Protein AF-A0A1I7IBA8-F1 (afdb_monomer)

Structure (mmCIF, N/CA/C/O backbone):
data_AF-A0A1I7IBA8-F1
#
_entry.id   AF-A0A1I7IBA8-F1
#
loop_
_atom_site.group_PDB
_atom_site.id
_atom_site.type_symbol
_atom_site.label_atom_id
_atom_site.label_alt_id
_atom_site.label_comp_id
_atom_site.label_asym_id
_atom_site.label_entity_id
_atom_site.label_seq_id
_atom_site.pdbx_PDB_ins_code
_atom_site.Cartn_x
_atom_site.Cartn_y
_atom_site.Cartn_z
_atom_site.occupancy
_atom_site.B_iso_or_equiv
_atom_site.auth_seq_id
_atom_site.auth_comp_id
_atom_site.auth_asym_id
_atom_site.auth_atom_id
_atom_site.pdbx_PDB_model_num
ATOM 1 N N . MET A 1 1 ? 10.559 1.259 -27.673 1.00 44.09 1 MET A N 1
ATOM 2 C CA . MET A 1 1 ? 11.497 2.013 -26.822 1.00 44.09 1 MET A CA 1
ATOM 3 C C . MET A 1 1 ? 12.495 2.710 -27.740 1.00 44.09 1 MET A C 1
ATOM 5 O O . MET A 1 1 ? 12.979 2.037 -28.637 1.00 44.09 1 MET A O 1
ATOM 9 N N . SER A 1 2 ? 12.744 4.015 -27.602 1.00 27.72 2 SER A N 1
ATOM 10 C CA . SER A 1 2 ? 13.827 4.712 -28.322 1.00 27.72 2 SER A CA 1
ATOM 11 C C . SER A 1 2 ? 14.915 5.017 -27.301 1.00 27.72 2 SER A C 1
ATOM 13 O O . SER A 1 2 ? 14.628 5.737 -26.347 1.00 27.72 2 SER A O 1
ATOM 15 N N . CYS A 1 3 ? 16.107 4.450 -27.476 1.00 35.66 3 CYS A N 1
ATOM 16 C CA . CYS A 1 3 ? 17.299 4.826 -26.721 1.00 35.66 3 CYS A CA 1
ATOM 17 C C . CYS A 1 3 ? 17.912 6.030 -27.442 1.00 35.66 3 CYS A C 1
ATOM 19 O O . CYS A 1 3 ? 18.477 5.862 -28.518 1.00 35.66 3 CYS A O 1
ATOM 21 N N . ASN A 1 4 ? 17.702 7.237 -26.921 1.00 36.41 4 ASN A N 1
ATOM 22 C CA . ASN A 1 4 ? 18.489 8.402 -27.319 1.00 36.41 4 ASN A CA 1
ATOM 23 C C . ASN A 1 4 ? 19.549 8.608 -26.233 1.00 36.41 4 ASN A C 1
ATOM 25 O O . ASN A 1 4 ? 19.183 8.702 -25.058 1.00 36.41 4 ASN A O 1
ATOM 29 N N . GLU A 1 5 ? 20.820 8.647 -26.631 1.00 46.06 5 GLU A N 1
ATOM 30 C CA . GLU A 1 5 ? 21.892 9.261 -25.846 1.00 46.06 5 GLU A CA 1
ATOM 31 C C . GLU A 1 5 ? 21.645 10.774 -25.796 1.00 46.06 5 GLU A C 1
ATOM 33 O O . GLU A 1 5 ? 21.388 11.394 -26.830 1.00 46.06 5 GLU A O 1
ATOM 38 N N . ASP A 1 6 ? 21.678 11.351 -24.595 1.00 47.59 6 ASP A N 1
ATOM 39 C CA . ASP A 1 6 ? 21.878 12.789 -24.433 1.00 47.59 6 ASP A CA 1
ATOM 40 C C . ASP A 1 6 ? 23.392 13.025 -24.418 1.00 47.59 6 ASP A C 1
ATOM 42 O O . ASP A 1 6 ? 24.105 12.416 -23.623 1.00 47.59 6 ASP A O 1
ATOM 46 N N . ASP A 1 7 ? 23.877 13.879 -25.319 1.00 46.84 7 ASP A N 1
ATOM 47 C CA . ASP A 1 7 ? 25.301 14.169 -25.483 1.00 46.84 7 ASP A CA 1
ATOM 48 C C . ASP A 1 7 ? 25.926 14.731 -24.185 1.00 46.84 7 ASP A C 1
ATOM 50 O O . ASP A 1 7 ? 25.459 15.713 -23.598 1.00 46.84 7 ASP A O 1
ATOM 54 N N . ALA A 1 8 ? 27.019 14.102 -23.750 1.00 50.59 8 ALA A N 1
ATOM 55 C CA . ALA A 1 8 ? 27.749 14.399 -22.523 1.00 50.59 8 ALA A CA 1
ATOM 56 C C . ALA A 1 8 ? 28.521 15.733 -22.591 1.00 50.59 8 ALA A C 1
ATOM 58 O O . ALA A 1 8 ? 29.702 15.773 -22.942 1.00 50.59 8 ALA A O 1
ATOM 59 N N . GLU A 1 9 ? 27.893 16.849 -22.212 1.00 57.16 9 GLU A N 1
ATOM 60 C CA . GLU A 1 9 ? 28.596 18.142 -22.095 1.00 57.16 9 GLU A CA 1
ATOM 61 C C . GLU A 1 9 ? 29.230 18.406 -20.708 1.00 57.16 9 GLU A C 1
ATOM 63 O O . GLU A 1 9 ? 29.921 19.412 -20.532 1.00 57.16 9 GLU A O 1
ATOM 68 N N . ASN A 1 10 ? 29.079 17.523 -19.705 1.00 56.97 10 ASN A N 1
ATOM 69 C CA . ASN A 1 10 ? 29.536 17.798 -18.332 1.00 56.97 10 ASN A CA 1
ATOM 70 C C . ASN A 1 10 ? 30.532 16.762 -17.768 1.00 56.97 10 ASN A C 1
ATOM 72 O O . ASN A 1 10 ? 30.166 15.639 -17.439 1.00 56.97 10 ASN A O 1
ATOM 76 N N . ARG A 1 11 ? 31.784 17.186 -17.520 1.00 55.00 11 ARG A N 1
ATOM 77 C CA . ARG A 1 11 ? 32.857 16.368 -16.900 1.00 55.00 11 ARG A CA 1
ATOM 78 C C . ARG A 1 11 ? 32.588 15.916 -15.456 1.00 55.00 11 ARG A C 1
ATOM 80 O O . ARG A 1 11 ? 33.390 15.169 -14.904 1.00 55.00 11 ARG A O 1
ATOM 87 N N . TYR A 1 12 ? 31.505 16.386 -14.845 1.00 60.69 12 TYR A N 1
ATOM 88 C CA . TYR A 1 12 ? 31.060 15.983 -13.512 1.00 60.69 12 TYR A CA 1
ATOM 89 C C . TYR A 1 12 ? 29.753 15.173 -13.540 1.00 60.69 12 TYR A C 1
ATOM 91 O O . TYR A 1 12 ? 29.109 15.057 -12.497 1.00 60.69 12 TYR A O 1
ATOM 99 N N . ASP A 1 13 ? 29.326 14.639 -14.695 1.00 60.66 13 ASP A N 1
ATOM 100 C CA . ASP A 1 13 ? 28.138 13.779 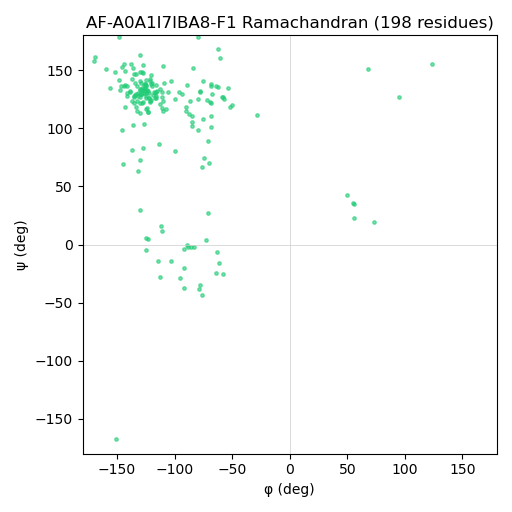-14.738 1.00 60.66 13 ASP A CA 1
ATOM 101 C C . ASP A 1 13 ? 28.411 12.450 -14.013 1.00 60.66 13 ASP A C 1
ATOM 103 O O . ASP A 1 13 ? 29.195 11.608 -14.447 1.00 60.66 13 ASP A O 1
ATOM 107 N N . THR A 1 14 ? 27.762 12.271 -12.863 1.00 65.25 14 THR A N 1
ATOM 108 C CA . THR A 1 14 ? 27.839 11.053 -12.049 1.00 65.25 14 THR A CA 1
ATOM 109 C C . THR A 1 14 ? 26.893 9.956 -12.530 1.00 65.25 14 THR A C 1
ATOM 111 O O . THR A 1 14 ? 26.880 8.872 -11.952 1.00 65.25 14 THR A O 1
ATOM 114 N N . ARG A 1 15 ? 26.093 10.221 -13.568 1.00 63.59 15 ARG A N 1
ATOM 115 C CA . ARG A 1 15 ? 25.143 9.267 -14.147 1.00 63.59 15 ARG A CA 1
ATOM 116 C C . ARG A 1 15 ? 25.768 8.410 -15.244 1.00 63.59 15 ARG A C 1
ATOM 118 O O . ARG A 1 15 ? 25.065 7.568 -15.775 1.00 63.59 15 ARG A O 1
ATOM 125 N N . ALA A 1 16 ? 27.050 8.602 -15.569 1.00 65.69 16 ALA A N 1
ATOM 126 C CA . ALA A 1 16 ? 27.752 7.824 -16.596 1.00 65.69 16 ALA A CA 1
ATOM 127 C C . ALA A 1 16 ? 26.966 7.749 -17.923 1.00 65.69 16 ALA A C 1
ATOM 129 O O . ALA A 1 16 ? 26.823 6.677 -18.497 1.00 65.69 16 ALA A O 1
ATOM 130 N N . ASP A 1 17 ? 26.390 8.879 -18.351 1.00 65.94 17 ASP A N 1
ATOM 131 C CA . ASP A 1 17 ? 25.587 8.994 -19.577 1.00 65.94 17 ASP A CA 1
ATOM 132 C C . ASP A 1 17 ? 24.396 8.015 -19.652 1.00 65.94 17 ASP A C 1
ATOM 134 O O . ASP A 1 17 ? 24.000 7.541 -20.717 1.00 65.94 17 ASP A O 1
ATOM 138 N N . GLN A 1 18 ? 23.779 7.734 -18.495 1.00 70.25 18 GLN A N 1
ATOM 139 C CA . GLN A 1 18 ? 22.599 6.876 -18.390 1.00 70.25 18 GLN A CA 1
ATOM 140 C C . GLN A 1 18 ? 21.491 7.324 -19.355 1.00 70.25 18 GLN A C 1
ATOM 142 O O . GLN A 1 18 ? 20.922 8.414 -19.235 1.00 70.25 18 GLN A O 1
ATOM 147 N N . TYR A 1 19 ? 21.138 6.433 -20.277 1.00 71.56 19 TYR A N 1
ATOM 148 C CA . TYR A 1 19 ? 20.081 6.644 -21.259 1.00 71.56 19 TYR A CA 1
ATOM 149 C C . TYR A 1 19 ? 18.706 6.879 -20.608 1.00 71.56 19 TYR A C 1
ATOM 151 O O . TYR A 1 19 ? 18.428 6.501 -19.466 1.00 71.56 19 TYR A O 1
ATOM 159 N N . MET A 1 20 ? 17.788 7.471 -21.372 1.00 76.69 20 MET A N 1
ATOM 160 C CA . MET A 1 20 ? 16.419 7.707 -20.919 1.00 76.69 20 MET A CA 1
ATOM 161 C C . MET A 1 20 ? 15.480 6.537 -21.220 1.00 76.69 20 MET A C 1
ATOM 163 O O . MET A 1 20 ? 15.413 6.024 -22.336 1.00 76.69 20 MET A O 1
ATOM 167 N N . VAL A 1 21 ? 14.632 6.195 -20.253 1.00 74.38 21 VAL A N 1
ATOM 168 C CA . VAL A 1 21 ? 13.513 5.265 -20.440 1.00 74.38 21 VAL A CA 1
ATOM 169 C C . VAL A 1 21 ? 12.293 6.075 -20.856 1.00 74.38 21 VAL A C 1
ATOM 171 O O . VAL A 1 21 ? 11.788 6.891 -20.088 1.00 74.38 21 VAL A O 1
ATOM 174 N N . THR A 1 22 ? 11.788 5.880 -22.078 1.00 76.69 22 THR A N 1
ATOM 175 C CA . THR A 1 22 ? 10.616 6.619 -22.610 1.00 76.69 22 THR A CA 1
ATOM 176 C C . THR A 1 22 ? 10.758 8.152 -22.556 1.00 76.69 22 THR A C 1
ATOM 178 O O . THR A 1 22 ? 9.790 8.868 -22.305 1.00 76.69 22 THR A O 1
ATOM 181 N N . GLY A 1 23 ? 11.974 8.667 -22.778 1.00 76.69 23 GLY A N 1
ATOM 182 C CA . GLY A 1 23 ? 12.267 10.106 -22.707 1.00 76.69 23 GLY A CA 1
ATOM 183 C C . GLY A 1 23 ? 12.304 10.668 -21.282 1.00 76.69 23 GLY A C 1
ATOM 184 O O . GLY A 1 23 ? 12.128 11.868 -21.086 1.00 76.69 23 GLY A O 1
ATOM 185 N N . ARG A 1 24 ? 12.478 9.807 -20.271 1.00 74.94 24 ARG A N 1
ATOM 186 C CA . ARG A 1 24 ? 12.673 10.197 -18.874 1.00 74.94 24 ARG A CA 1
ATOM 187 C C . ARG A 1 24 ? 13.988 9.628 -18.357 1.00 74.94 24 ARG A C 1
ATOM 189 O O . ARG A 1 24 ? 14.238 8.431 -18.488 1.00 74.94 24 ARG A O 1
ATOM 196 N N . ALA A 1 25 ? 14.799 10.480 -17.737 1.00 83.75 25 ALA A N 1
ATOM 197 C CA . ALA A 1 25 ? 15.923 10.039 -16.918 1.00 83.75 25 ALA A CA 1
ATOM 198 C C . ALA A 1 25 ? 15.428 9.216 -15.715 1.00 83.75 25 ALA A C 1
ATOM 200 O O . ALA A 1 25 ? 14.229 9.217 -15.404 1.00 83.75 25 ALA A O 1
ATOM 201 N N . GLN A 1 26 ? 16.358 8.557 -15.021 1.00 86.75 26 GLN A N 1
ATOM 202 C CA . GLN A 1 26 ? 16.053 7.813 -13.803 1.00 86.75 26 GLN A CA 1
ATOM 203 C C . GLN A 1 26 ? 15.246 8.675 -12.826 1.00 86.75 26 GLN A C 1
ATOM 205 O O . GLN A 1 26 ? 15.686 9.748 -12.403 1.00 86.75 26 GLN A O 1
ATOM 210 N N . ARG A 1 27 ? 14.036 8.225 -12.487 1.00 87.75 27 ARG A N 1
ATOM 211 C CA . ARG A 1 27 ? 13.105 9.014 -11.678 1.00 87.75 27 ARG A CA 1
ATOM 212 C C . ARG A 1 27 ? 12.111 8.131 -10.951 1.00 87.75 27 ARG A C 1
ATOM 214 O O . ARG A 1 27 ? 11.456 7.301 -11.569 1.00 87.75 27 ARG A O 1
ATOM 221 N N . VAL A 1 28 ? 11.909 8.428 -9.672 1.00 93.62 28 VAL A N 1
ATOM 222 C CA . VAL A 1 28 ? 10.854 7.846 -8.836 1.00 93.62 28 VAL A CA 1
ATOM 223 C C . VAL A 1 28 ? 9.880 8.949 -8.434 1.00 93.62 28 VAL A C 1
ATOM 225 O O . VAL A 1 28 ? 10.295 10.030 -8.013 1.00 93.62 28 VAL A O 1
ATOM 228 N N . VAL A 1 29 ? 8.582 8.700 -8.583 1.00 93.62 29 VAL A N 1
ATOM 229 C CA . VAL A 1 29 ? 7.513 9.603 -8.146 1.00 93.62 29 VAL A CA 1
ATOM 230 C C . VAL A 1 29 ? 6.537 8.821 -7.288 1.00 93.62 29 VAL A C 1
ATOM 232 O O . VAL A 1 29 ? 5.939 7.861 -7.758 1.00 93.62 29 VAL A O 1
ATOM 235 N N . ASN A 1 30 ? 6.343 9.281 -6.054 1.00 96.69 30 ASN A N 1
ATOM 236 C CA . ASN A 1 30 ? 5.384 8.715 -5.114 1.00 96.69 30 ASN A CA 1
ATOM 237 C C . ASN A 1 30 ? 4.314 9.753 -4.790 1.00 96.69 30 ASN A C 1
ATOM 239 O O . ASN A 1 30 ? 4.617 10.926 -4.569 1.00 96.69 30 ASN A O 1
ATOM 243 N N . GLN A 1 31 ? 3.064 9.315 -4.752 1.00 97.06 31 GLN A N 1
ATOM 244 C CA . GLN A 1 31 ? 1.904 10.121 -4.402 1.00 97.06 31 GLN A CA 1
ATOM 245 C C . GLN A 1 31 ? 1.026 9.329 -3.440 1.00 97.06 31 GLN A C 1
ATOM 247 O O . GLN A 1 31 ? 0.937 8.104 -3.512 1.00 97.06 31 GLN A O 1
ATOM 252 N N . GLY A 1 32 ? 0.367 10.026 -2.524 1.00 97.50 32 GLY A N 1
ATOM 253 C CA . GLY A 1 32 ? -0.542 9.387 -1.590 1.00 97.50 32 GLY A CA 1
ATOM 254 C C . GLY A 1 32 ? -1.519 10.376 -0.990 1.00 97.50 32 GLY A C 1
ATOM 255 O O . GLY A 1 32 ? -1.237 11.567 -0.869 1.00 97.50 32 GLY A O 1
ATOM 256 N N . THR A 1 33 ? -2.689 9.879 -0.629 1.00 98.06 33 THR A N 1
ATOM 257 C CA . THR A 1 33 ? -3.735 10.640 0.044 1.00 98.06 33 THR A CA 1
ATOM 258 C C . THR A 1 33 ? -4.382 9.743 1.080 1.00 98.06 33 THR A C 1
ATOM 260 O O . THR A 1 33 ? -4.671 8.580 0.804 1.00 98.06 33 THR A O 1
ATOM 263 N N . THR A 1 34 ? -4.611 10.290 2.267 1.00 98.06 34 THR A N 1
ATOM 264 C CA . THR A 1 34 ? -5.283 9.590 3.358 1.00 98.06 34 THR A CA 1
ATOM 265 C C . THR A 1 34 ? -6.419 10.461 3.859 1.00 98.06 34 THR A C 1
ATOM 267 O O . THR A 1 34 ? -6.229 11.650 4.109 1.00 98.06 34 THR A O 1
ATOM 270 N N . LEU A 1 35 ? -7.587 9.856 4.022 1.00 98.31 35 LEU A N 1
ATOM 271 C CA . LEU A 1 35 ? -8.730 10.425 4.707 1.00 98.31 35 LEU A CA 1
ATOM 272 C C . LEU A 1 35 ? -8.931 9.639 6.000 1.00 98.31 35 LEU A C 1
ATOM 274 O O . LEU A 1 35 ? -9.039 8.414 5.972 1.00 98.31 35 LEU A O 1
ATOM 278 N N . MET A 1 36 ? -9.001 10.345 7.121 1.00 98.31 36 MET A N 1
ATOM 279 C CA . MET A 1 36 ? -9.371 9.762 8.403 1.00 98.31 36 MET A CA 1
ATOM 280 C C . MET A 1 36 ? -10.609 10.478 8.924 1.00 98.31 36 MET A C 1
ATOM 282 O O . MET A 1 36 ? -10.603 11.700 9.066 1.00 98.31 36 MET A O 1
ATOM 286 N N . ALA A 1 37 ? -11.649 9.707 9.215 1.00 98.00 37 ALA A N 1
ATOM 287 C CA . ALA A 1 37 ? -12.834 10.178 9.908 1.00 98.00 37 ALA A CA 1
ATOM 288 C C . ALA A 1 37 ? -12.932 9.445 11.243 1.00 98.00 37 ALA A C 1
ATOM 290 O O . ALA A 1 37 ? -12.872 8.217 11.288 1.00 98.00 37 ALA A O 1
ATOM 291 N N . GLU A 1 38 ? -13.080 10.199 12.323 1.00 97.62 38 GLU A N 1
ATOM 292 C CA . GLU A 1 38 ? -13.286 9.658 13.660 1.00 97.62 38 GLU A CA 1
ATOM 293 C C . GLU A 1 38 ? -14.562 10.252 14.240 1.00 97.62 38 GLU A C 1
ATOM 295 O O . GLU A 1 38 ? -14.827 11.447 14.098 1.00 97.62 38 GLU A O 1
ATOM 300 N N . TYR A 1 39 ? -15.357 9.401 14.876 1.00 97.56 39 TYR A N 1
ATOM 301 C CA . TYR A 1 39 ? -16.579 9.798 15.546 1.00 97.56 39 TYR A CA 1
ATOM 302 C C . TYR A 1 39 ? -16.628 9.173 16.935 1.00 97.56 39 TYR A C 1
ATOM 304 O O . TYR A 1 39 ? -16.538 7.955 17.089 1.00 97.56 39 TYR A O 1
ATOM 312 N N . GLN A 1 40 ? -16.761 10.023 17.948 1.00 97.44 40 GLN A N 1
ATOM 313 C CA . GLN A 1 40 ? -16.987 9.601 19.325 1.00 97.44 40 GLN A CA 1
ATOM 314 C C . GLN A 1 40 ? -18.491 9.449 19.521 1.00 97.44 40 GLN A C 1
ATOM 316 O O . GLN A 1 40 ? -19.230 10.429 19.441 1.00 97.44 40 GLN A O 1
ATOM 321 N N . ILE A 1 41 ? -18.932 8.208 19.717 1.00 96.06 41 ILE A N 1
ATOM 322 C CA . ILE A 1 41 ? -20.343 7.892 19.941 1.00 96.06 41 ILE A CA 1
ATOM 323 C C . ILE A 1 41 ? -20.710 8.276 21.378 1.00 96.06 41 ILE A C 1
ATOM 325 O O . ILE A 1 41 ? -21.742 8.904 21.606 1.00 96.06 41 ILE A O 1
ATOM 329 N N . ASP A 1 42 ? -19.837 7.944 22.331 1.00 94.62 42 ASP A N 1
ATOM 330 C CA . ASP A 1 42 ? -19.935 8.340 23.734 1.00 94.62 42 ASP A CA 1
ATOM 331 C C . ASP A 1 42 ? -18.536 8.446 24.386 1.00 94.62 42 ASP A C 1
ATOM 333 O O . ASP A 1 42 ? -17.516 8.481 23.698 1.00 94.62 42 ASP A O 1
ATOM 337 N N . LEU A 1 43 ? -18.487 8.542 25.722 1.00 93.31 43 LEU A N 1
ATOM 338 C CA . LEU A 1 43 ? -17.251 8.663 26.510 1.00 93.31 43 LEU A CA 1
ATOM 339 C C . LEU A 1 43 ? -16.323 7.440 26.416 1.00 93.31 43 LEU A C 1
ATOM 341 O O . LEU A 1 43 ? -15.128 7.576 26.666 1.00 93.31 43 LEU A O 1
ATOM 345 N N . ALA A 1 44 ? -16.860 6.262 26.105 1.00 95.31 44 ALA A N 1
ATOM 346 C CA . ALA A 1 44 ? -16.125 5.006 26.064 1.00 95.31 44 ALA A CA 1
ATOM 347 C C . ALA A 1 44 ? -16.009 4.437 24.643 1.00 95.31 44 ALA A C 1
ATOM 349 O O . ALA A 1 44 ? -15.042 3.734 24.375 1.00 95.31 44 ALA A O 1
ATOM 350 N N . LEU A 1 45 ? -16.944 4.714 23.733 1.00 96.81 45 LEU A N 1
ATOM 351 C CA . LEU A 1 45 ? -16.983 4.141 22.389 1.00 96.81 45 LEU A CA 1
ATOM 352 C C . LEU A 1 45 ? -16.672 5.183 21.307 1.00 96.81 45 LEU A C 1
ATOM 354 O O . LEU A 1 45 ? -17.384 6.178 21.142 1.00 96.81 45 LEU A O 1
ATOM 358 N N . SER A 1 46 ? -15.662 4.894 20.489 1.00 98.00 46 SER A N 1
ATOM 359 C CA . SER A 1 46 ? -15.350 5.647 19.276 1.00 98.00 46 SER A CA 1
ATOM 360 C C . SER A 1 46 ? -15.245 4.735 18.060 1.00 98.00 46 SER A C 1
ATOM 362 O O . SER A 1 46 ? -14.981 3.537 18.158 1.00 98.00 46 SER A O 1
ATOM 364 N N . VAL A 1 47 ? -15.482 5.305 16.884 1.00 98.06 47 VAL A N 1
ATOM 365 C CA . VAL A 1 47 ? -15.305 4.625 15.602 1.00 98.06 47 VAL A CA 1
ATOM 366 C C . VAL A 1 47 ? -14.394 5.444 14.711 1.00 98.06 47 VAL A C 1
ATOM 368 O O . VAL A 1 47 ? -14.507 6.668 14.629 1.00 98.06 47 VAL A O 1
ATOM 371 N N . LYS A 1 48 ? -13.494 4.754 14.021 1.00 98.25 48 LYS A N 1
ATOM 372 C CA . LYS A 1 48 ? -12.531 5.339 13.100 1.00 98.25 48 LYS A CA 1
ATOM 373 C C . LYS A 1 48 ? -12.638 4.664 11.746 1.00 98.25 48 LYS A C 1
ATOM 375 O O . LYS A 1 48 ? -12.715 3.445 11.641 1.00 98.25 48 LYS A O 1
ATOM 380 N N . SER A 1 49 ? -12.638 5.474 10.702 1.00 98.19 49 SER A N 1
ATOM 381 C CA . SER A 1 49 ? -12.593 5.038 9.316 1.00 98.19 49 SER A CA 1
ATOM 382 C C . SER A 1 49 ? -11.373 5.663 8.657 1.00 98.19 49 SER A C 1
ATOM 384 O O . SER A 1 49 ? -11.190 6.881 8.723 1.00 98.19 49 SER A O 1
ATOM 386 N N . ILE A 1 50 ? -10.523 4.834 8.056 1.00 98.38 50 ILE A N 1
ATOM 387 C CA . ILE A 1 50 ? -9.289 5.266 7.400 1.00 98.38 50 ILE A CA 1
ATOM 388 C C . ILE A 1 50 ? -9.329 4.785 5.957 1.00 98.38 50 ILE A C 1
ATOM 390 O O . ILE A 1 50 ? -9.261 3.588 5.687 1.00 98.38 50 ILE A O 1
ATOM 394 N N . THR A 1 51 ? -9.397 5.726 5.026 1.00 98.50 51 THR A N 1
ATOM 395 C CA . THR A 1 51 ? -9.236 5.463 3.596 1.00 98.50 51 THR A CA 1
ATOM 396 C C . THR A 1 51 ? -7.870 5.968 3.177 1.00 98.50 51 THR A C 1
ATOM 398 O O . THR A 1 51 ? -7.519 7.111 3.463 1.00 98.50 51 THR A O 1
ATOM 401 N N . ALA A 1 52 ? -7.094 5.156 2.471 1.00 98.31 52 ALA A N 1
ATOM 402 C CA . ALA A 1 52 ? -5.824 5.595 1.915 1.00 98.31 52 ALA A CA 1
ATOM 403 C C . ALA A 1 52 ? -5.686 5.149 0.465 1.00 98.31 52 ALA A C 1
ATOM 405 O O . ALA A 1 52 ? -6.023 4.022 0.113 1.00 98.31 52 ALA A O 1
ATOM 406 N N . HIS A 1 53 ? -5.150 6.037 -0.359 1.00 98.25 53 HIS A N 1
ATOM 407 C CA . HIS A 1 53 ? -4.767 5.766 -1.732 1.00 98.25 53 HIS A CA 1
ATOM 408 C C . HIS A 1 53 ? -3.293 6.122 -1.903 1.00 98.25 53 HIS A C 1
ATOM 410 O O . HIS A 1 53 ? -2.848 7.176 -1.444 1.00 98.25 53 HIS A O 1
ATOM 416 N N . ARG A 1 54 ? -2.519 5.237 -2.523 1.00 97.88 54 ARG A N 1
ATOM 417 C CA . ARG A 1 54 ? -1.085 5.402 -2.761 1.00 97.88 54 ARG A CA 1
ATOM 418 C C . ARG A 1 54 ? -0.751 4.968 -4.172 1.00 97.88 54 ARG A C 1
ATOM 420 O O . ARG A 1 54 ? -1.283 3.979 -4.664 1.00 97.88 54 ARG A O 1
ATOM 427 N N . LYS A 1 55 ? 0.168 5.699 -4.788 1.00 97.12 55 LYS A N 1
ATOM 428 C CA . LYS A 1 55 ? 0.598 5.475 -6.157 1.00 97.12 55 LYS A CA 1
ATOM 429 C C . LYS A 1 55 ? 2.084 5.744 -6.309 1.00 97.12 55 LYS A C 1
ATOM 431 O O . LYS A 1 55 ? 2.582 6.752 -5.805 1.00 97.12 55 LYS A O 1
ATOM 436 N N . SER A 1 56 ? 2.778 4.872 -7.026 1.00 96.75 56 SER A N 1
ATOM 437 C CA . SER A 1 56 ? 4.186 5.041 -7.374 1.00 96.75 56 SER A CA 1
ATOM 438 C C . SER A 1 56 ? 4.404 4.864 -8.870 1.00 96.75 56 SER A C 1
ATOM 440 O O . SER A 1 56 ? 3.688 4.128 -9.551 1.00 96.75 56 SER A O 1
ATOM 442 N N . SER A 1 57 ? 5.385 5.574 -9.410 1.00 95.12 57 SER A N 1
ATOM 443 C CA . SER A 1 57 ? 5.897 5.356 -10.758 1.00 95.12 57 SER A CA 1
ATOM 444 C C . SER A 1 57 ? 7.407 5.535 -10.754 1.00 95.12 57 SER A C 1
ATOM 446 O O . SER A 1 57 ? 7.913 6.569 -10.311 1.00 95.12 57 SER A O 1
ATOM 448 N N . SER A 1 58 ? 8.118 4.544 -11.276 1.00 93.38 58 SER A N 1
ATOM 449 C CA . SER A 1 58 ? 9.573 4.515 -11.346 1.00 93.38 58 SER A CA 1
ATOM 450 C C . SER A 1 58 ? 10.028 4.252 -12.777 1.00 93.38 58 SER A C 1
ATOM 452 O O . SER A 1 58 ? 9.555 3.324 -13.430 1.00 93.38 58 SER A O 1
ATOM 454 N N . TYR A 1 59 ? 10.948 5.084 -13.251 1.00 90.88 59 TYR A N 1
ATOM 455 C CA . TYR A 1 59 ? 11.686 4.911 -14.495 1.00 90.88 59 TYR A CA 1
ATOM 456 C C . TYR A 1 59 ? 13.122 4.606 -14.100 1.00 90.88 59 TYR A C 1
ATOM 458 O O . TYR A 1 59 ? 13.781 5.444 -13.482 1.00 90.88 59 TYR A O 1
ATOM 466 N N . ALA A 1 60 ? 13.578 3.403 -14.421 1.00 88.69 60 ALA A N 1
ATOM 467 C CA . ALA A 1 60 ? 14.854 2.869 -13.980 1.00 88.69 60 ALA A CA 1
ATOM 468 C C . ALA A 1 60 ? 15.644 2.381 -15.200 1.00 88.69 60 ALA A C 1
ATOM 470 O O . ALA A 1 60 ? 15.577 1.201 -15.540 1.00 88.69 60 ALA A O 1
ATOM 471 N N . PRO A 1 61 ? 16.352 3.270 -15.918 1.00 85.94 61 PRO A N 1
ATOM 472 C CA . PRO A 1 61 ? 17.383 2.812 -16.836 1.00 85.94 61 PRO A CA 1
ATOM 473 C C . PRO A 1 61 ? 18.465 2.100 -16.024 1.00 85.94 61 PRO A C 1
ATOM 475 O O . PRO A 1 61 ? 18.868 2.590 -14.977 1.00 85.94 61 PRO A O 1
ATOM 478 N N . ILE A 1 62 ? 18.944 0.953 -16.480 1.00 85.25 62 ILE A N 1
ATOM 479 C CA . ILE A 1 62 ? 20.108 0.283 -15.894 1.00 85.25 62 ILE A CA 1
ATOM 480 C C . ILE A 1 62 ? 21.115 0.051 -17.009 1.00 85.25 62 ILE A C 1
ATOM 482 O O . ILE A 1 62 ? 20.765 -0.498 -18.056 1.00 85.25 62 ILE A O 1
ATOM 486 N N . ASP A 1 63 ? 22.345 0.485 -16.784 1.00 83.25 63 ASP A N 1
ATOM 487 C CA . ASP A 1 63 ? 23.500 0.165 -17.611 1.00 83.25 63 ASP A CA 1
ATOM 488 C C . ASP A 1 63 ? 24.443 -0.714 -16.783 1.00 83.25 63 ASP A C 1
ATOM 490 O O . ASP A 1 63 ? 24.837 -0.336 -15.678 1.00 83.25 63 ASP A O 1
ATOM 494 N N . PHE A 1 64 ? 24.730 -1.920 -17.272 1.00 83.00 64 PHE A N 1
ATOM 495 C CA . PHE A 1 64 ? 25.549 -2.895 -16.556 1.00 83.00 64 PHE A CA 1
ATOM 496 C C . PHE A 1 64 ? 27.034 -2.817 -16.903 1.00 83.00 64 PHE A C 1
ATOM 498 O O . PHE A 1 64 ? 27.842 -3.339 -16.134 1.00 83.00 64 PHE A O 1
ATOM 505 N N . ASP A 1 65 ? 27.399 -2.228 -18.042 1.00 80.31 65 ASP A N 1
ATOM 506 C CA . ASP A 1 65 ? 28.781 -2.219 -18.528 1.00 80.31 65 ASP A CA 1
ATOM 507 C C . ASP A 1 65 ? 29.415 -0.824 -18.568 1.00 80.31 65 ASP A C 1
ATOM 509 O O . ASP A 1 65 ? 30.645 -0.737 -18.616 1.00 80.31 65 ASP A O 1
ATOM 513 N N . SER A 1 66 ? 28.613 0.246 -18.457 1.00 78.31 66 SER A N 1
ATOM 514 C CA . SER A 1 66 ? 29.087 1.641 -18.445 1.00 78.31 66 SER A CA 1
ATOM 515 C C . SER A 1 66 ? 29.935 1.998 -19.671 1.00 78.31 66 SER A C 1
ATOM 517 O O . SER A 1 66 ? 30.781 2.896 -19.619 1.00 78.31 66 SER A O 1
ATOM 519 N N . LEU A 1 67 ? 29.764 1.258 -20.768 1.00 75.06 67 LEU A N 1
ATOM 520 C CA . LEU A 1 67 ? 30.419 1.545 -22.029 1.00 75.06 67 LEU A CA 1
ATOM 521 C C . LEU A 1 67 ? 29.605 2.589 -22.787 1.00 75.06 67 LEU A C 1
ATOM 523 O O . LEU A 1 67 ? 28.382 2.624 -22.731 1.00 75.06 67 LEU A O 1
ATOM 527 N N . ASN A 1 68 ? 30.288 3.371 -23.620 1.00 68.31 68 ASN A N 1
ATOM 528 C CA . ASN A 1 68 ? 29.656 4.319 -24.545 1.00 68.31 68 ASN A CA 1
ATOM 529 C C . ASN A 1 68 ? 28.929 3.616 -25.719 1.00 68.31 68 ASN A C 1
ATOM 531 O O . ASN A 1 68 ? 28.929 4.072 -26.858 1.00 68.31 68 ASN A O 1
ATOM 535 N N . THR A 1 69 ? 28.471 2.384 -25.528 1.00 70.94 69 THR A N 1
ATOM 536 C CA . THR A 1 69 ? 27.754 1.597 -26.528 1.00 70.94 69 THR A CA 1
ATOM 537 C C . THR A 1 69 ? 26.765 0.715 -25.781 1.00 70.94 69 THR A C 1
ATOM 539 O O . THR A 1 69 ? 27.181 0.051 -24.836 1.00 70.94 69 THR A O 1
ATOM 542 N N . PRO A 1 70 ? 25.491 0.635 -26.210 1.00 67.62 70 PRO A N 1
ATOM 543 C CA . PRO A 1 70 ? 24.450 -0.098 -25.495 1.00 67.62 70 PRO A CA 1
ATOM 544 C C . PRO A 1 70 ? 24.605 -1.614 -25.659 1.00 67.62 70 PRO A C 1
ATOM 546 O O . PRO A 1 70 ? 23.885 -2.261 -26.426 1.00 67.62 70 PRO A O 1
ATOM 549 N N . LEU A 1 71 ? 25.595 -2.175 -24.967 1.00 77.50 71 LEU A N 1
ATOM 550 C CA . LEU A 1 71 ? 25.973 -3.579 -25.039 1.00 77.50 71 LEU A CA 1
ATOM 551 C C . LEU A 1 71 ? 25.254 -4.409 -23.980 1.00 77.50 71 LEU A C 1
ATOM 553 O O . LEU A 1 71 ? 24.837 -5.521 -24.302 1.00 77.50 71 LEU A O 1
ATOM 557 N N . PHE A 1 72 ? 25.046 -3.888 -22.773 1.00 84.31 72 PHE A N 1
ATOM 558 C CA . PHE A 1 72 ? 24.297 -4.596 -21.745 1.00 84.31 72 PHE A CA 1
ATOM 559 C C . PHE A 1 72 ? 23.477 -3.653 -20.863 1.00 84.31 72 PHE A C 1
ATOM 561 O O . PHE A 1 72 ? 23.966 -3.054 -19.908 1.00 84.31 72 PHE A O 1
ATOM 568 N N . GLN A 1 73 ? 22.187 -3.541 -21.176 1.00 83.06 73 GLN A N 1
ATOM 569 C CA . GLN A 1 73 ? 21.292 -2.571 -20.549 1.00 83.06 73 GLN A CA 1
ATOM 570 C C . GLN A 1 73 ? 19.950 -3.205 -20.184 1.00 83.06 73 GLN A C 1
ATOM 572 O O . GLN A 1 73 ? 19.496 -4.139 -20.844 1.00 83.06 73 GLN A O 1
ATOM 577 N N . ALA A 1 74 ? 19.295 -2.681 -19.151 1.00 87.06 74 ALA A N 1
ATOM 578 C CA . ALA A 1 74 ? 17.956 -3.093 -18.743 1.00 87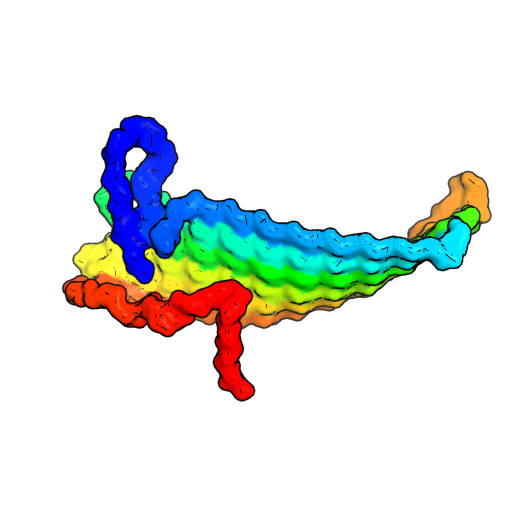.06 74 ALA A CA 1
ATOM 579 C C . ALA A 1 74 ? 17.077 -1.885 -18.387 1.00 87.06 74 ALA A C 1
ATOM 581 O O . ALA A 1 74 ? 16.929 -1.558 -17.208 1.00 87.06 74 ALA A O 1
ATOM 582 N N . PRO A 1 75 ? 16.478 -1.199 -19.377 1.00 85.81 75 PRO A N 1
ATOM 583 C CA . PRO A 1 75 ? 15.424 -0.234 -19.108 1.00 85.81 75 PRO A CA 1
ATOM 584 C C . PRO A 1 75 ? 14.261 -0.887 -18.360 1.00 85.81 75 PRO A C 1
ATOM 586 O O . PRO A 1 75 ? 13.672 -1.842 -18.865 1.00 85.81 75 PRO A O 1
ATOM 589 N N . GLY A 1 76 ? 13.887 -0.319 -17.216 1.00 88.69 76 GLY A N 1
ATOM 590 C CA . GLY A 1 76 ? 12.733 -0.723 -16.422 1.00 88.69 76 GLY A CA 1
ATOM 591 C C . GLY A 1 76 ? 11.718 0.402 -16.221 1.00 88.69 76 GLY A C 1
ATOM 592 O O . GLY A 1 76 ? 12.071 1.571 -16.032 1.00 88.69 76 GLY A O 1
ATOM 593 N N . ILE A 1 77 ? 10.441 0.035 -16.239 1.00 91.31 77 ILE A N 1
ATOM 594 C CA . ILE A 1 77 ? 9.308 0.853 -15.817 1.00 91.31 77 ILE A CA 1
ATOM 595 C C . ILE A 1 77 ? 8.547 0.062 -14.759 1.00 91.31 77 ILE A C 1
ATOM 597 O O . ILE A 1 77 ? 8.126 -1.072 -14.994 1.00 91.31 77 ILE A O 1
ATOM 601 N N . HIS A 1 78 ? 8.343 0.685 -13.604 1.00 93.62 78 HIS A N 1
ATOM 602 C CA . HIS A 1 78 ? 7.602 0.104 -12.491 1.00 93.62 78 HIS A CA 1
ATOM 603 C C . HIS A 1 78 ? 6.476 1.046 -12.081 1.00 93.62 78 HIS A C 1
ATOM 605 O O . HIS A 1 78 ? 6.641 2.271 -12.089 1.00 93.62 78 HIS A O 1
ATOM 611 N N . GLY A 1 79 ? 5.326 0.487 -11.730 1.00 95.69 79 GLY A N 1
ATOM 612 C CA . GLY A 1 79 ? 4.179 1.251 -11.272 1.00 95.69 79 GLY A CA 1
ATOM 613 C C . GLY A 1 79 ? 3.384 0.485 -10.233 1.00 95.69 79 GLY A C 1
ATOM 614 O O . GLY A 1 79 ? 3.094 -0.691 -10.420 1.00 95.69 79 GLY A O 1
ATOM 615 N N . ASP A 1 80 ? 2.989 1.186 -9.180 1.00 96.31 80 ASP A N 1
ATOM 616 C CA . ASP A 1 80 ? 2.177 0.638 -8.100 1.00 96.31 80 ASP A CA 1
ATOM 617 C C . ASP A 1 80 ? 0.951 1.522 -7.897 1.00 96.31 80 ASP A C 1
ATOM 619 O O . ASP A 1 80 ? 1.058 2.752 -7.897 1.00 96.31 80 ASP A O 1
ATOM 623 N N . ASP A 1 81 ? -0.208 0.905 -7.700 1.00 97.38 81 ASP A N 1
ATOM 624 C CA . ASP A 1 81 ? -1.450 1.583 -7.336 1.00 97.38 81 ASP A CA 1
ATOM 625 C C . ASP A 1 81 ? -2.152 0.770 -6.250 1.00 97.38 81 ASP A C 1
ATOM 627 O O . ASP A 1 81 ? -2.405 -0.423 -6.416 1.00 97.38 81 ASP A O 1
ATOM 631 N N . GLN A 1 82 ? -2.430 1.397 -5.112 1.00 97.81 82 GLN A N 1
ATOM 632 C CA . GLN A 1 82 ? -3.028 0.739 -3.965 1.00 97.81 82 GLN A CA 1
ATOM 633 C C . GLN A 1 82 ? -4.088 1.625 -3.330 1.00 97.81 82 GLN A C 1
ATOM 635 O O . GLN A 1 82 ? -3.843 2.784 -2.996 1.00 97.81 82 GLN A O 1
ATOM 640 N N . THR A 1 83 ? -5.247 1.033 -3.058 1.00 98.31 83 THR A N 1
ATOM 641 C CA . THR A 1 83 ? -6.306 1.645 -2.254 1.00 98.31 83 THR A CA 1
ATOM 642 C C . THR A 1 83 ? -6.666 0.725 -1.098 1.00 98.31 83 THR A C 1
ATOM 644 O O . THR A 1 83 ? -6.882 -0.471 -1.294 1.00 98.31 83 THR A O 1
ATOM 647 N N . SER A 1 84 ? -6.740 1.277 0.109 1.00 98.44 84 SER A N 1
ATOM 648 C CA . SER A 1 84 ? -7.121 0.555 1.321 1.00 98.44 84 SER A CA 1
ATOM 649 C C . SER A 1 84 ? -8.210 1.281 2.096 1.00 98.44 84 SER A C 1
ATOM 651 O O . SER A 1 84 ? -8.241 2.513 2.135 1.00 98.44 84 SER A O 1
ATOM 653 N N . GLN A 1 85 ? -9.049 0.500 2.764 1.00 98.38 85 GLN A N 1
ATOM 654 C CA . GLN A 1 85 ? -10.080 0.957 3.678 1.00 98.38 85 GLN A CA 1
ATOM 655 C C . GLN A 1 85 ? -9.993 0.155 4.973 1.00 98.38 85 GLN A C 1
ATOM 657 O O . GLN A 1 85 ? -10.047 -1.073 4.950 1.00 98.38 85 GLN A O 1
ATOM 662 N N . GLU A 1 86 ? -9.920 0.854 6.097 1.00 98.56 86 GLU A N 1
ATOM 663 C CA . GLU A 1 86 ? -10.034 0.268 7.426 1.00 98.56 86 GLU A CA 1
ATOM 664 C C . GLU A 1 86 ? -11.224 0.880 8.157 1.00 98.56 86 GLU A C 1
ATOM 666 O O . GLU A 1 86 ? -11.457 2.090 8.082 1.00 98.56 86 GLU A O 1
ATOM 671 N N . PHE A 1 87 ? -11.972 0.039 8.860 1.00 98.44 87 PHE A N 1
ATOM 672 C CA . PHE A 1 87 ? -12.975 0.461 9.826 1.00 98.44 87 PHE A CA 1
ATOM 673 C C . PHE A 1 87 ? -12.644 -0.151 11.182 1.00 98.44 87 PHE A C 1
ATOM 675 O O . PHE A 1 87 ? -12.489 -1.368 11.286 1.00 98.44 87 PHE A O 1
ATOM 682 N N . GLN A 1 88 ? -12.543 0.698 12.200 1.00 98.19 88 GLN A N 1
ATOM 683 C CA . GLN A 1 88 ? -12.030 0.353 13.516 1.00 98.19 88 GLN A CA 1
ATOM 684 C C . GLN A 1 88 ? -12.909 0.959 14.622 1.00 98.19 88 GLN A C 1
ATOM 686 O O . GLN A 1 88 ? -12.817 2.161 14.886 1.00 98.19 88 GLN A O 1
ATOM 691 N N . PRO A 1 89 ? -13.773 0.169 15.274 1.00 97.81 89 PRO A N 1
ATOM 692 C CA . PRO A 1 89 ? -14.337 0.522 16.572 1.00 97.81 89 PRO A CA 1
ATOM 693 C C . PRO A 1 89 ? -13.322 0.343 17.710 1.00 97.81 89 PRO A C 1
ATOM 695 O O . PRO A 1 89 ? -12.609 -0.661 17.777 1.00 97.81 89 PRO A O 1
ATOM 698 N N . THR A 1 90 ? -13.340 1.283 18.651 1.00 97.88 90 THR A N 1
ATOM 699 C CA . THR A 1 90 ? -12.521 1.269 19.866 1.00 97.88 90 THR A CA 1
ATOM 700 C C . THR A 1 90 ? -13.398 1.520 21.085 1.00 97.88 90 THR A C 1
ATOM 702 O O . THR A 1 90 ? -14.201 2.451 21.101 1.00 97.88 90 THR A O 1
ATOM 705 N N . TYR A 1 91 ? -13.223 0.698 22.116 1.00 97.38 91 TYR A N 1
ATOM 706 C CA . TYR A 1 91 ? -13.876 0.825 23.411 1.00 97.38 91 TYR A CA 1
ATOM 707 C C . TYR A 1 91 ? -12.838 1.072 24.513 1.00 97.38 91 TYR A C 1
ATOM 709 O O . TYR A 1 91 ? -11.861 0.335 24.628 1.00 97.38 91 TYR A O 1
ATOM 717 N N . SER A 1 92 ? -13.071 2.086 25.341 1.00 95.44 92 SER A N 1
ATOM 718 C CA . SER A 1 92 ? -12.149 2.604 26.357 1.00 95.44 92 SER A CA 1
ATOM 719 C C . SER A 1 92 ? -12.863 2.769 27.703 1.00 95.44 92 SER A C 1
ATOM 721 O O . SER A 1 92 ? -13.029 3.878 28.207 1.00 95.44 92 SER A O 1
ATOM 723 N N . GLY A 1 93 ? -13.329 1.663 28.285 1.00 92.88 93 GLY A N 1
ATOM 724 C CA . GLY A 1 93 ? -13.860 1.639 29.651 1.00 92.88 93 GLY A CA 1
ATOM 725 C C . GLY A 1 93 ? -12.749 1.594 30.708 1.00 92.88 93 GLY A C 1
ATOM 726 O O . GLY A 1 93 ? -11.570 1.513 30.380 1.00 92.88 93 GLY A O 1
ATOM 727 N N . SER A 1 94 ? -13.101 1.601 31.996 1.00 89.94 94 SER A N 1
ATOM 728 C CA . SER A 1 94 ? -12.131 1.463 33.102 1.00 89.94 94 SER A CA 1
ATOM 729 C C . SER A 1 94 ? -11.685 0.013 33.334 1.00 89.94 94 SER A C 1
ATOM 731 O O . SER A 1 94 ? -10.513 -0.251 33.594 1.00 89.94 94 SER A O 1
ATOM 733 N N . THR A 1 95 ? -12.605 -0.944 33.206 1.00 92.00 95 THR A N 1
ATOM 734 C CA . THR A 1 95 ? -12.332 -2.380 33.412 1.00 92.00 95 THR A CA 1
ATOM 735 C C . THR A 1 95 ? -12.023 -3.116 32.109 1.00 92.00 95 THR A C 1
ATOM 737 O O . THR A 1 95 ? -11.284 -4.094 32.115 1.00 92.00 95 THR A O 1
ATOM 740 N N . LEU A 1 96 ? -12.579 -2.649 30.991 1.00 94.44 96 LEU A N 1
ATOM 741 C CA . LEU A 1 96 ? -12.438 -3.272 29.679 1.00 94.44 96 LEU A CA 1
ATOM 742 C C . LEU A 1 96 ? -12.015 -2.221 28.658 1.00 94.44 96 LEU A C 1
ATOM 744 O O . LEU A 1 96 ? -12.670 -1.185 28.528 1.00 94.44 96 LEU A O 1
ATOM 748 N N . GLN A 1 97 ? -10.965 -2.522 27.908 1.00 96.56 97 GLN A N 1
ATOM 749 C CA . GLN A 1 97 ? -10.552 -1.761 26.739 1.00 96.56 97 GLN A CA 1
ATOM 750 C C . GLN A 1 97 ? -10.405 -2.714 25.562 1.00 96.56 97 GLN A C 1
ATOM 752 O O . GLN A 1 97 ? -10.047 -3.878 25.730 1.00 96.56 97 GLN A O 1
ATOM 757 N N . GLY A 1 98 ? -10.678 -2.243 24.359 1.00 97.12 98 GLY A N 1
ATOM 758 C CA . GLY A 1 98 ? -10.485 -3.077 23.191 1.00 97.12 98 GLY A CA 1
ATOM 759 C C . GLY A 1 98 ? -10.623 -2.317 21.897 1.00 97.12 98 GLY A C 1
ATOM 760 O O . GLY A 1 98 ? -11.256 -1.267 21.821 1.00 97.12 98 GLY A O 1
ATOM 761 N N . VAL A 1 99 ? -10.028 -2.886 20.866 1.00 97.75 99 VAL A N 1
ATOM 762 C CA . VAL A 1 99 ? -10.122 -2.408 19.499 1.00 97.75 99 VAL A CA 1
ATOM 763 C C . VAL A 1 99 ? -10.430 -3.595 18.612 1.00 97.75 99 VAL A C 1
ATOM 765 O O . VAL A 1 99 ? -9.860 -4.672 18.760 1.00 97.75 99 VAL A O 1
ATOM 768 N N . ALA A 1 100 ? -11.344 -3.408 17.679 1.00 98.25 100 ALA A N 1
ATOM 769 C CA . ALA A 1 100 ? -11.579 -4.375 16.625 1.00 98.25 100 ALA A CA 1
ATOM 770 C C . ALA A 1 100 ? -11.568 -3.654 15.292 1.00 98.25 100 ALA A C 1
ATOM 772 O O . ALA A 1 100 ? -11.693 -2.434 15.236 1.00 98.25 100 ALA A O 1
ATOM 773 N N . GLY A 1 101 ? -11.422 -4.398 14.208 1.00 98.25 101 GLY A N 1
ATOM 774 C CA . GLY A 1 101 ? -11.505 -3.785 12.903 1.00 98.25 101 GLY A CA 1
ATOM 775 C C . GLY A 1 101 ? -11.572 -4.767 11.761 1.00 98.25 101 GLY A C 1
ATOM 776 O O . GLY A 1 101 ? -11.229 -5.947 11.873 1.00 98.25 101 GLY A O 1
ATOM 777 N N . VAL A 1 102 ? -12.027 -4.227 10.641 1.00 98.50 102 VAL A N 1
ATOM 778 C CA . VAL A 1 102 ? -11.987 -4.876 9.339 1.00 98.50 102 VAL A CA 1
ATOM 779 C C . VAL A 1 102 ? -11.177 -4.012 8.392 1.00 98.50 102 VAL A C 1
ATOM 781 O O . VAL A 1 102 ? -11.285 -2.785 8.385 1.00 98.50 102 VAL A O 1
ATOM 784 N N . PHE A 1 103 ? -10.348 -4.671 7.600 1.00 98.50 103 PHE A N 1
ATOM 785 C CA . PHE A 1 103 ? -9.441 -4.044 6.661 1.00 98.50 103 PHE A CA 1
ATOM 786 C C . PHE A 1 103 ? -9.625 -4.679 5.291 1.00 98.50 103 PHE A C 1
ATOM 788 O O . PHE A 1 103 ? -9.671 -5.904 5.161 1.00 98.50 103 PHE A O 1
ATOM 795 N N . TYR A 1 104 ? -9.696 -3.835 4.274 1.00 98.38 104 TYR A N 1
ATOM 796 C CA . TYR A 1 104 ? -9.717 -4.237 2.881 1.00 98.38 104 TYR A CA 1
ATOM 797 C C . TYR A 1 104 ? -8.677 -3.451 2.095 1.00 98.38 104 TYR A C 1
ATOM 799 O O . TYR A 1 104 ? -8.515 -2.243 2.285 1.00 98.38 104 TYR A O 1
ATOM 807 N N . MET A 1 105 ? -8.001 -4.125 1.173 1.00 98.44 105 MET A N 1
ATOM 808 C CA . MET A 1 105 ? -7.037 -3.506 0.281 1.00 98.44 105 MET A CA 1
ATOM 809 C C . MET A 1 105 ? -7.099 -4.125 -1.102 1.00 98.44 105 MET A C 1
ATOM 811 O O . MET A 1 105 ? -7.136 -5.344 -1.259 1.00 98.44 105 MET A O 1
ATOM 815 N N . LYS A 1 106 ? -7.039 -3.257 -2.107 1.00 98.06 106 LYS A N 1
ATOM 816 C CA . LYS A 1 106 ? -6.800 -3.634 -3.492 1.00 98.06 106 LYS A CA 1
ATOM 817 C C . LYS A 1 106 ? -5.520 -2.965 -3.963 1.00 98.06 106 LYS A C 1
ATOM 819 O O . LYS A 1 106 ? -5.371 -1.753 -3.806 1.00 98.06 106 LYS A O 1
ATOM 824 N N . ALA A 1 107 ? -4.620 -3.751 -4.532 1.00 97.50 107 ALA A N 1
ATOM 825 C CA . ALA A 1 107 ? -3.343 -3.279 -5.042 1.00 97.50 107 ALA A CA 1
ATOM 826 C C . ALA A 1 107 ? -3.079 -3.845 -6.436 1.00 97.50 107 ALA A C 1
ATOM 828 O O . ALA A 1 107 ? -3.460 -4.976 -6.737 1.00 97.50 107 ALA A O 1
ATOM 829 N N . ARG A 1 108 ? -2.400 -3.066 -7.269 1.00 96.81 108 ARG A N 1
ATOM 830 C CA . ARG A 1 108 ? -1.884 -3.486 -8.564 1.00 96.81 108 ARG A CA 1
ATOM 831 C C . ARG A 1 108 ? -0.418 -3.105 -8.663 1.00 96.81 108 ARG A C 1
ATOM 833 O O . ARG A 1 108 ? -0.055 -1.972 -8.355 1.00 96.81 108 ARG A O 1
ATOM 840 N N . VAL A 1 109 ? 0.387 -4.050 -9.126 1.00 96.19 109 VAL A N 1
ATOM 841 C CA . VAL A 1 109 ? 1.819 -3.881 -9.366 1.00 96.19 109 VAL A CA 1
ATOM 842 C C . VAL A 1 109 ? 2.090 -4.177 -10.831 1.00 96.19 109 VAL A C 1
ATOM 844 O O . VAL A 1 109 ? 1.785 -5.266 -11.320 1.00 96.19 109 VAL A O 1
ATOM 847 N N . PHE A 1 110 ? 2.681 -3.214 -11.524 1.00 94.62 110 PHE A N 1
ATOM 848 C CA . PHE A 1 110 ? 3.082 -3.318 -12.916 1.00 94.62 110 PHE A CA 1
ATOM 849 C C . PHE A 1 110 ? 4.599 -3.200 -13.033 1.00 94.62 110 PHE A C 1
ATOM 851 O O . PHE A 1 110 ? 5.204 -2.269 -12.506 1.00 94.62 110 PHE A O 1
ATOM 858 N N . ASN A 1 111 ? 5.203 -4.130 -13.764 1.00 92.81 111 ASN A N 1
ATOM 859 C CA . ASN A 1 111 ? 6.630 -4.168 -14.035 1.00 92.81 111 ASN A CA 1
ATOM 860 C C . ASN A 1 111 ? 6.855 -4.474 -15.511 1.00 92.81 111 ASN A C 1
ATOM 862 O O . ASN A 1 111 ? 6.373 -5.483 -16.020 1.00 92.81 111 ASN A O 1
ATOM 866 N N . GLU A 1 112 ? 7.639 -3.648 -16.181 1.00 91.56 112 GLU A N 1
ATOM 867 C CA . GLU A 1 112 ? 8.050 -3.857 -17.562 1.00 91.56 112 GLU A CA 1
ATOM 868 C C . GLU A 1 112 ? 9.538 -3.559 -17.671 1.00 91.56 112 GLU A C 1
ATOM 870 O O . GLU A 1 112 ? 9.970 -2.457 -17.345 1.00 91.56 112 GLU A O 1
ATOM 875 N N . PHE A 1 113 ? 10.330 -4.525 -18.121 1.00 87.88 113 PHE A N 1
ATOM 876 C CA . PHE A 1 113 ? 11.740 -4.294 -18.405 1.00 87.88 113 PHE A CA 1
ATOM 877 C C . PHE A 1 113 ? 12.213 -5.122 -19.593 1.00 87.88 113 PHE A C 1
ATOM 879 O O . PHE A 1 113 ? 11.665 -6.182 -19.893 1.00 87.88 113 PHE A O 1
ATOM 886 N N . ASP A 1 114 ? 13.234 -4.632 -20.282 1.00 86.12 114 ASP A N 1
ATOM 887 C CA . ASP A 1 114 ? 13.806 -5.296 -21.451 1.00 86.12 114 ASP A CA 1
ATOM 888 C C . ASP A 1 114 ? 15.313 -5.391 -21.287 1.00 86.12 114 ASP A C 1
ATOM 890 O O . ASP A 1 114 ? 15.989 -4.369 -21.272 1.00 86.12 114 ASP A O 1
ATOM 894 N N . VAL A 1 115 ? 15.843 -6.604 -21.134 1.00 86.31 115 VAL A N 1
ATOM 895 C CA . VAL A 1 115 ? 17.292 -6.792 -21.055 1.00 86.31 115 VAL A CA 1
ATOM 896 C C . VAL A 1 115 ? 17.841 -6.891 -22.468 1.00 86.31 115 VAL A C 1
ATOM 898 O O . VAL A 1 115 ? 17.612 -7.879 -23.170 1.00 86.31 115 VAL A O 1
ATOM 901 N N . LEU A 1 116 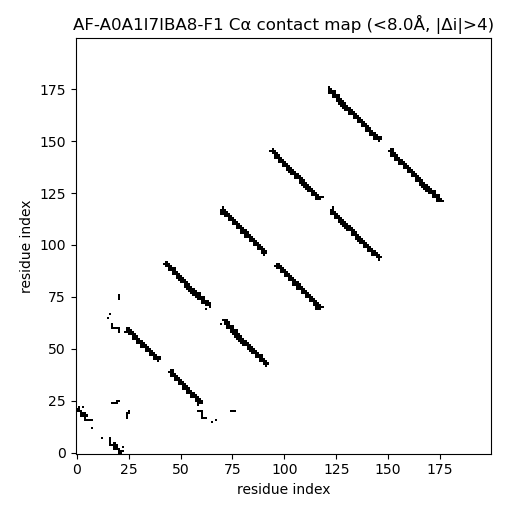? 18.577 -5.865 -22.874 1.00 83.12 116 LEU A N 1
ATOM 902 C CA . LEU A 1 116 ? 19.261 -5.802 -24.150 1.00 83.12 116 LEU A CA 1
ATOM 903 C C . LEU A 1 116 ? 20.694 -6.307 -23.987 1.00 83.12 116 LEU A C 1
ATOM 905 O O . LEU A 1 116 ? 21.427 -5.835 -23.119 1.00 83.12 116 LEU A O 1
ATOM 909 N N . TYR A 1 117 ? 21.093 -7.237 -24.851 1.00 82.75 117 TYR A N 1
ATOM 910 C CA . TYR A 1 117 ? 22.461 -7.729 -24.937 1.00 82.75 117 TYR A CA 1
ATOM 911 C C . TYR A 1 117 ? 22.982 -7.656 -26.375 1.00 82.75 117 TYR A C 1
ATOM 913 O O . TYR A 1 117 ? 22.416 -8.254 -27.296 1.00 82.75 117 TYR A O 1
ATOM 921 N N . GLY A 1 118 ? 24.078 -6.934 -26.583 1.00 76.94 118 GLY A N 1
ATOM 922 C CA . GLY A 1 118 ? 24.780 -6.858 -27.855 1.00 76.94 118 GLY A CA 1
ATOM 923 C C . GLY A 1 118 ? 25.585 -8.129 -28.116 1.00 76.94 118 GLY A C 1
ATOM 924 O O . GLY A 1 118 ? 26.626 -8.339 -27.504 1.00 76.94 118 GLY A O 1
ATOM 925 N N . ALA A 1 119 ? 25.135 -8.966 -29.057 1.00 72.12 119 ALA A N 1
ATOM 926 C CA . ALA A 1 119 ? 25.864 -10.160 -29.485 1.00 72.12 119 ALA A CA 1
ATOM 927 C C . ALA A 1 119 ? 26.430 -10.007 -30.915 1.00 72.12 119 ALA A C 1
ATOM 929 O O . ALA A 1 119 ? 25.837 -9.302 -31.740 1.00 72.12 119 ALA A O 1
ATOM 930 N N . PRO A 1 120 ? 27.525 -10.715 -31.270 1.00 67.00 120 PRO A N 1
ATOM 931 C CA . PRO A 1 120 ? 28.105 -10.684 -32.621 1.00 67.00 120 PRO A CA 1
ATOM 932 C C . PRO A 1 120 ? 27.131 -11.101 -33.734 1.00 67.00 120 PRO A C 1
ATOM 934 O O . PRO A 1 120 ? 27.277 -10.693 -34.884 1.00 67.00 120 PRO A O 1
ATOM 937 N N . THR A 1 121 ? 26.125 -11.910 -33.397 1.00 67.00 121 THR A N 1
ATOM 938 C CA . THR A 1 121 ? 25.075 -12.394 -34.306 1.00 67.00 121 THR A CA 1
ATOM 939 C C . THR A 1 121 ? 23.891 -11.425 -34.449 1.00 67.00 121 THR A C 1
ATOM 941 O O . THR A 1 121 ? 22.986 -11.684 -35.243 1.00 67.00 121 THR A O 1
ATOM 944 N N . GLY A 1 122 ? 23.903 -10.303 -33.721 1.00 69.62 122 GLY A N 1
ATOM 945 C CA . GLY A 1 122 ? 22.837 -9.302 -33.646 1.00 69.62 122 GLY A CA 1
ATOM 946 C C . GLY A 1 122 ? 22.365 -9.070 -32.201 1.00 69.62 122 GLY A C 1
ATOM 947 O O . GLY A 1 122 ? 22.523 -9.957 -31.364 1.00 69.62 122 GLY A O 1
ATOM 948 N N . PRO A 1 123 ? 21.787 -7.897 -31.877 1.00 75.94 123 PRO A N 1
ATOM 949 C CA . PRO A 1 123 ? 21.314 -7.621 -30.525 1.00 75.94 123 PRO A CA 1
ATOM 950 C C . PRO A 1 123 ? 20.170 -8.563 -30.121 1.00 75.94 123 PRO A C 1
ATOM 952 O O . PRO A 1 123 ? 19.235 -8.811 -30.890 1.00 75.94 123 PRO A O 1
ATOM 955 N N . LEU A 1 124 ? 20.245 -9.075 -28.897 1.00 81.62 124 LEU A N 1
ATOM 956 C CA . LEU A 1 124 ? 19.237 -9.914 -28.258 1.00 81.62 124 LEU A CA 1
ATOM 957 C C . LEU A 1 124 ? 18.450 -9.079 -27.250 1.00 81.62 124 LEU A C 1
ATOM 959 O O . LEU A 1 124 ? 19.027 -8.253 -26.552 1.00 81.62 124 LEU A O 1
ATOM 963 N N . SER A 1 125 ? 17.142 -9.310 -27.176 1.00 83.75 125 SER A N 1
ATOM 964 C CA . SER A 1 125 ? 16.249 -8.682 -26.203 1.00 83.75 125 SER A CA 1
ATOM 965 C C . SER A 1 125 ? 15.492 -9.761 -25.431 1.00 83.75 125 SER A C 1
ATOM 967 O O . SER A 1 125 ? 14.925 -10.698 -26.014 1.00 83.75 125 SER A O 1
ATOM 969 N N . LEU A 1 126 ? 15.509 -9.629 -24.106 1.00 84.75 126 LEU A N 1
ATOM 970 C CA . LEU A 1 126 ? 14.724 -10.419 -23.166 1.00 84.75 126 LEU A CA 1
ATOM 971 C C . LEU A 1 126 ? 13.717 -9.495 -22.496 1.00 84.75 126 LEU A C 1
ATOM 973 O O . LEU A 1 126 ? 13.953 -8.938 -21.423 1.00 84.75 126 LEU A O 1
ATOM 977 N N . TYR A 1 127 ? 12.578 -9.353 -23.159 1.00 85.56 127 TYR A N 1
ATOM 978 C CA . TYR A 1 127 ? 11.480 -8.549 -22.663 1.00 85.56 127 TYR A CA 1
ATOM 979 C C . TYR A 1 127 ? 10.719 -9.307 -21.578 1.00 85.56 127 TYR A C 1
ATOM 981 O O . TYR A 1 127 ? 10.340 -10.462 -21.773 1.00 85.56 127 TYR A O 1
ATOM 989 N N . THR A 1 128 ? 10.458 -8.643 -20.459 1.00 88.38 128 THR A N 1
ATOM 990 C CA . THR A 1 128 ? 9.654 -9.156 -19.352 1.00 88.38 128 THR A CA 1
ATOM 991 C C . THR A 1 128 ? 8.578 -8.145 -18.997 1.00 88.38 128 THR A C 1
ATOM 993 O O . THR A 1 128 ? 8.856 -6.974 -18.754 1.00 88.38 128 THR A O 1
ATOM 996 N N . LEU A 1 129 ? 7.340 -8.623 -18.923 1.00 91.81 129 LEU A N 1
ATOM 997 C CA . LEU A 1 129 ? 6.210 -7.859 -18.414 1.00 91.81 129 LEU A CA 1
ATOM 998 C C . LEU A 1 129 ? 5.510 -8.667 -17.325 1.00 91.81 129 LEU A C 1
ATOM 1000 O O . LEU A 1 129 ? 5.233 -9.856 -17.501 1.00 91.81 129 LEU A O 1
ATOM 1004 N N . GLY A 1 130 ? 5.230 -8.002 -16.211 1.00 92.56 130 GLY A N 1
ATOM 1005 C CA . GLY A 1 130 ? 4.482 -8.509 -15.075 1.00 92.56 130 GLY A CA 1
ATOM 1006 C C . GLY A 1 130 ? 3.374 -7.534 -14.697 1.00 92.56 130 GLY A C 1
ATOM 1007 O O . GLY A 1 130 ? 3.622 -6.348 -14.511 1.00 92.56 130 GLY A O 1
ATOM 1008 N N . ASP A 1 131 ? 2.158 -8.046 -14.568 1.00 94.25 131 ASP A N 1
ATOM 1009 C CA . ASP A 1 131 ? 0.992 -7.303 -14.094 1.00 94.25 131 ASP A CA 1
ATOM 1010 C C . ASP A 1 131 ? 0.289 -8.149 -13.033 1.00 94.25 131 ASP A C 1
ATOM 1012 O O . ASP A 1 131 ? -0.145 -9.273 -13.313 1.00 94.25 131 ASP A O 1
ATOM 1016 N N . ILE A 1 132 ? 0.274 -7.661 -11.796 1.00 95.50 132 ILE A N 1
ATOM 1017 C CA . ILE A 1 132 ? -0.170 -8.415 -10.625 1.00 95.50 132 ILE A CA 1
ATOM 1018 C C . ILE A 1 132 ? -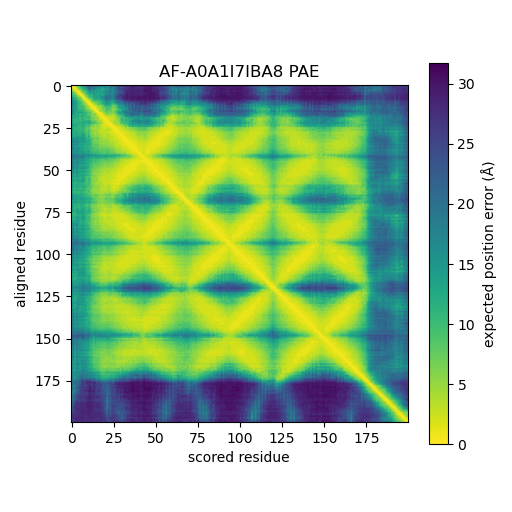1.267 -7.630 -9.922 1.00 95.50 132 ILE A C 1
ATOM 1020 O O . ILE A 1 132 ? -1.011 -6.563 -9.369 1.00 95.50 132 ILE A O 1
ATOM 1024 N N . ASP A 1 133 ? -2.464 -8.205 -9.875 1.00 96.44 133 ASP A N 1
ATOM 1025 C CA . ASP A 1 133 ? -3.572 -7.713 -9.063 1.00 96.44 133 ASP A CA 1
ATOM 1026 C C . ASP A 1 133 ? -3.612 -8.478 -7.736 1.00 96.44 133 ASP A C 1
ATOM 1028 O O . ASP A 1 133 ? -3.570 -9.712 -7.720 1.00 96.44 133 ASP A O 1
ATOM 1032 N N . SER A 1 134 ? -3.718 -7.752 -6.626 1.00 97.38 134 SER A N 1
ATOM 1033 C CA . SER A 1 134 ? -3.835 -8.306 -5.276 1.00 97.38 134 SER A CA 1
ATOM 1034 C C . SER A 1 134 ? -5.064 -7.753 -4.558 1.00 97.38 134 SER A C 1
ATOM 1036 O O . SER A 1 134 ? -5.359 -6.558 -4.629 1.00 97.38 134 SER A O 1
ATOM 1038 N N . GLU A 1 135 ? -5.773 -8.630 -3.858 1.00 97.81 135 GLU A N 1
ATOM 1039 C CA . GLU A 1 135 ? -6.942 -8.318 -3.036 1.00 97.81 135 GLU A CA 1
ATOM 1040 C C . GLU A 1 135 ? -6.735 -8.946 -1.657 1.00 97.81 135 GLU A C 1
ATOM 1042 O O . GLU A 1 135 ? -6.565 -10.158 -1.546 1.00 97.81 135 GLU A O 1
ATOM 1047 N N . THR A 1 136 ? -6.754 -8.119 -0.613 1.00 98.00 136 THR A N 1
ATOM 1048 C CA . THR A 1 136 ? -6.486 -8.545 0.764 1.00 98.00 136 THR A CA 1
ATOM 1049 C C . THR A 1 136 ? -7.643 -8.144 1.668 1.00 98.00 136 THR A C 1
ATOM 1051 O O . THR A 1 136 ? -8.067 -6.985 1.670 1.00 98.00 136 THR A O 1
ATOM 1054 N N . TRP A 1 137 ? -8.103 -9.085 2.487 1.00 98.12 137 TRP A N 1
ATOM 1055 C CA . TRP A 1 137 ? -9.090 -8.868 3.540 1.00 98.12 137 TRP A CA 1
ATOM 1056 C C . TRP A 1 137 ? -8.500 -9.265 4.885 1.00 98.12 137 TRP A C 1
ATOM 1058 O O . TRP A 1 137 ? -7.807 -10.273 5.004 1.00 98.12 137 TRP A O 1
ATOM 1068 N N . ALA A 1 138 ? -8.790 -8.497 5.927 1.00 98.31 138 ALA A N 1
ATOM 1069 C CA . ALA A 1 138 ? -8.420 -8.871 7.279 1.00 98.31 138 ALA A CA 1
ATOM 1070 C C . ALA A 1 138 ? -9.486 -8.461 8.289 1.00 98.31 138 ALA A C 1
ATOM 1072 O O . ALA A 1 138 ? -10.163 -7.447 8.128 1.00 98.31 138 ALA A O 1
ATOM 1073 N N . ALA A 1 139 ? -9.587 -9.247 9.352 1.00 98.38 139 ALA A N 1
ATOM 1074 C CA . ALA A 1 139 ? -10.367 -8.932 10.536 1.00 98.38 139 ALA A CA 1
ATOM 1075 C C . ALA A 1 139 ? -9.474 -9.120 11.759 1.00 98.38 139 ALA A C 1
ATOM 1077 O O . ALA A 1 139 ? -8.685 -10.067 11.820 1.00 98.38 139 ALA A O 1
ATOM 1078 N N . PHE A 1 140 ? -9.570 -8.214 12.721 1.00 98.31 140 PHE A N 1
ATOM 1079 C CA . PHE A 1 140 ? -8.768 -8.273 13.934 1.00 98.31 140 PHE A CA 1
ATOM 1080 C C . PHE A 1 140 ? -9.557 -7.788 15.140 1.00 98.31 140 PHE A C 1
ATOM 1082 O O . PHE A 1 140 ? -10.496 -7.002 15.014 1.00 98.31 140 PHE A O 1
ATOM 1089 N N . ALA A 1 141 ? -9.147 -8.263 16.308 1.00 98.25 141 ALA A N 1
ATOM 1090 C CA . ALA A 1 141 ? -9.610 -7.776 17.590 1.00 98.25 141 ALA A CA 1
ATOM 1091 C C . ALA A 1 141 ? -8.489 -7.916 18.616 1.00 98.25 141 ALA A C 1
ATOM 1093 O O . ALA A 1 141 ? -7.763 -8.908 18.611 1.00 98.25 141 ALA A O 1
ATOM 1094 N N . ASP A 1 142 ? -8.372 -6.932 19.490 1.00 98.06 142 ASP A N 1
ATOM 1095 C CA . ASP A 1 142 ? -7.514 -6.944 20.663 1.00 98.06 142 ASP A CA 1
ATOM 1096 C C . ASP A 1 142 ? -8.326 -6.420 21.844 1.00 98.06 142 ASP A C 1
ATOM 1098 O O . ASP A 1 142 ? -9.004 -5.395 21.738 1.00 98.06 142 ASP A O 1
ATOM 1102 N N . VAL A 1 143 ? -8.325 -7.169 22.941 1.00 97.69 143 VAL A N 1
ATOM 1103 C CA . VAL A 1 143 ? -9.113 -6.869 24.132 1.00 97.69 143 VAL A CA 1
ATOM 1104 C C . VAL A 1 143 ? -8.220 -6.983 25.354 1.00 97.69 143 VAL A C 1
ATOM 1106 O O . VAL A 1 143 ? -7.540 -7.987 25.554 1.00 97.69 143 VAL A O 1
ATOM 1109 N N . SER A 1 144 ? -8.271 -5.959 26.194 1.00 97.38 144 SER A N 1
ATOM 1110 C CA . SER A 1 144 ? -7.586 -5.860 27.476 1.00 97.38 144 SER A CA 1
ATOM 1111 C C . SER A 1 144 ? -8.620 -5.781 28.598 1.00 97.38 144 SER A C 1
ATOM 1113 O O . SER A 1 144 ? -9.520 -4.940 28.574 1.00 97.38 144 SER A O 1
ATOM 1115 N N . TYR A 1 145 ? -8.509 -6.671 29.579 1.00 96.00 145 TYR A N 1
ATOM 1116 C CA . TYR A 1 145 ? -9.395 -6.739 30.735 1.00 96.00 145 TYR A CA 1
ATOM 1117 C C . TYR A 1 145 ? -8.600 -6.587 32.031 1.00 96.00 145 TYR A C 1
ATOM 1119 O O . TYR A 1 145 ? -7.696 -7.375 32.320 1.00 96.00 145 TYR A O 1
ATOM 1127 N N . ASN A 1 146 ? -8.965 -5.588 32.829 1.00 95.25 146 ASN A N 1
ATOM 1128 C CA . ASN A 1 146 ? -8.360 -5.315 34.127 1.00 95.25 146 ASN A CA 1
ATOM 1129 C C . ASN A 1 146 ? -9.048 -6.177 35.187 1.00 95.25 146 ASN A C 1
ATOM 1131 O O . ASN A 1 146 ? -10.186 -5.920 35.577 1.00 95.25 146 ASN A O 1
ATOM 1135 N N . VAL A 1 147 ? -8.355 -7.219 35.645 1.00 93.06 147 VAL A N 1
ATOM 1136 C CA . VAL A 1 147 ? -8.849 -8.118 36.697 1.00 93.06 147 VAL A CA 1
ATOM 1137 C C . VAL A 1 147 ? -8.688 -7.465 38.076 1.00 93.06 147 VAL A C 1
ATOM 1139 O O . VAL A 1 147 ? -9.530 -7.658 38.950 1.00 93.06 147 VAL A O 1
ATOM 1142 N N . SER A 1 148 ? -7.624 -6.681 38.268 1.00 92.12 148 SER A N 1
ATOM 1143 C CA . SER A 1 148 ? -7.377 -5.834 39.443 1.00 92.12 148 SER A CA 1
ATOM 1144 C C . SER A 1 148 ? -6.583 -4.582 39.046 1.00 92.12 148 SER A C 1
ATOM 1146 O O . SER A 1 148 ? -6.158 -4.458 37.898 1.00 92.12 148 SER A O 1
ATOM 1148 N N . ASP A 1 149 ? -6.308 -3.689 40.002 1.00 87.19 149 ASP A N 1
ATOM 1149 C CA . ASP A 1 149 ? -5.489 -2.480 39.783 1.00 87.19 149 ASP A CA 1
ATOM 1150 C C . ASP A 1 149 ? -4.041 -2.781 39.348 1.00 87.19 149 ASP A C 1
ATOM 1152 O O . ASP A 1 149 ? -3.328 -1.895 38.881 1.00 87.19 149 ASP A O 1
ATOM 1156 N N . THR A 1 150 ? -3.586 -4.026 39.519 1.00 92.88 150 THR A N 1
ATOM 1157 C CA . THR A 1 150 ? -2.208 -4.456 39.236 1.00 92.88 150 THR A CA 1
ATOM 1158 C C . THR A 1 150 ? -2.113 -5.630 38.267 1.00 92.88 150 THR A C 1
ATOM 1160 O O . THR A 1 150 ? -1.003 -6.017 37.902 1.00 92.88 150 THR A O 1
ATOM 1163 N N . PHE A 1 151 ? -3.242 -6.213 37.852 1.00 93.88 151 PHE A N 1
ATOM 1164 C CA . PHE A 1 151 ? -3.264 -7.380 36.976 1.00 93.88 151 PHE A CA 1
ATOM 1165 C C . PHE A 1 151 ? -4.261 -7.207 35.831 1.00 93.88 151 PHE A C 1
ATOM 1167 O O . PHE A 1 151 ? -5.473 -7.108 36.037 1.00 93.88 151 PHE A O 1
ATOM 1174 N N . ASN A 1 152 ? -3.730 -7.232 34.611 1.00 94.56 152 ASN A N 1
ATOM 1175 C CA . ASN A 1 152 ? -4.479 -7.150 33.368 1.00 94.56 152 ASN A CA 1
ATOM 1176 C C . ASN A 1 152 ? -4.237 -8.392 32.501 1.00 94.56 152 ASN A C 1
ATOM 1178 O O . ASN A 1 152 ? -3.142 -8.955 32.470 1.00 94.56 152 ASN A O 1
ATOM 1182 N N . ILE A 1 153 ? -5.274 -8.804 31.778 1.00 96.50 153 ILE A N 1
ATOM 1183 C CA . ILE A 1 153 ? -5.221 -9.891 30.803 1.00 96.50 153 ILE A CA 1
ATOM 1184 C C . ILE A 1 153 ? -5.541 -9.308 29.436 1.00 96.50 153 ILE A C 1
ATOM 1186 O O . ILE A 1 153 ? -6.603 -8.715 29.252 1.00 96.50 153 ILE A O 1
ATOM 1190 N N . ASN A 1 154 ? -4.653 -9.539 28.472 1.00 96.88 154 ASN A N 1
ATOM 1191 C CA . ASN A 1 154 ? -4.825 -9.074 27.104 1.00 96.88 154 ASN A CA 1
ATOM 1192 C C . ASN A 1 154 ? -4.887 -10.277 26.165 1.00 96.88 154 ASN A C 1
ATOM 1194 O O . ASN A 1 154 ? -4.044 -11.175 26.236 1.00 96.88 154 ASN A O 1
ATOM 1198 N N . VAL A 1 155 ? -5.883 -10.294 25.289 1.00 97.75 155 VAL A N 1
ATOM 1199 C CA . VAL A 1 155 ? -6.071 -11.336 24.282 1.00 97.75 155 VAL A CA 1
ATOM 1200 C C . VAL A 1 155 ? -6.404 -10.665 22.962 1.00 97.75 155 VAL A C 1
ATOM 1202 O O . VAL A 1 155 ? -7.345 -9.878 22.873 1.00 97.75 155 VAL A O 1
ATOM 1205 N N . GLY A 1 156 ? -5.647 -11.019 21.930 1.00 97.62 156 GLY A N 1
ATOM 1206 C CA . GLY A 1 156 ? -5.837 -10.498 20.588 1.00 97.62 156 GLY A CA 1
ATOM 1207 C C . GLY A 1 156 ? -5.700 -11.581 19.530 1.00 97.62 156 GLY A C 1
ATOM 1208 O O . GLY A 1 156 ? -5.054 -12.611 19.731 1.00 97.62 156 GLY A O 1
ATOM 1209 N N . GLY A 1 157 ? -6.333 -11.340 18.389 1.00 98.19 157 GLY A N 1
ATOM 1210 C CA . GLY A 1 157 ? -6.317 -12.225 17.239 1.00 98.19 157 GLY A CA 1
ATOM 1211 C C . GLY A 1 157 ? -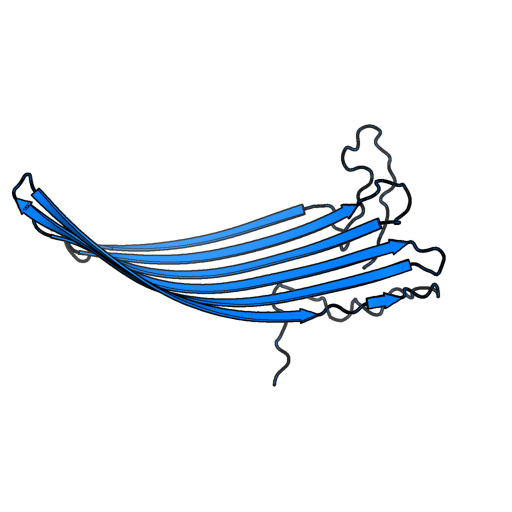6.495 -11.451 15.940 1.00 98.19 157 GLY A C 1
ATOM 1212 O O . GLY A 1 157 ? -7.177 -10.426 15.883 1.00 98.19 157 GLY A O 1
ATOM 1213 N N . ARG A 1 158 ? -5.881 -11.962 14.874 1.00 98.25 158 ARG A N 1
ATOM 1214 C CA . ARG A 1 158 ? -6.013 -11.423 13.522 1.00 98.25 158 ARG A CA 1
ATOM 1215 C C . ARG A 1 158 ? -6.142 -12.559 12.522 1.00 98.25 158 ARG A C 1
ATOM 1217 O O . ARG A 1 158 ? -5.322 -13.471 12.505 1.00 98.25 158 ARG A O 1
ATOM 1224 N N . TYR A 1 159 ? -7.135 -12.443 11.652 1.00 98.25 159 TYR A N 1
ATOM 1225 C CA . TYR A 1 159 ? -7.285 -13.262 10.462 1.00 98.25 159 TYR A CA 1
ATOM 1226 C C . TYR A 1 159 ? -6.996 -12.411 9.227 1.00 98.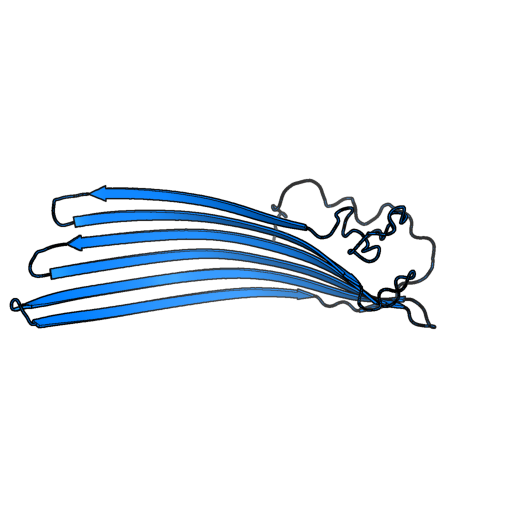25 159 TYR A C 1
ATOM 1228 O O . TYR A 1 159 ? -7.372 -11.238 9.161 1.00 98.25 159 TYR A O 1
ATOM 1236 N N . THR A 1 160 ? -6.284 -12.966 8.254 1.00 98.31 160 THR A N 1
ATOM 1237 C CA . THR A 1 160 ? -5.974 -12.287 6.994 1.00 98.31 160 THR A CA 1
ATOM 1238 C C . THR A 1 160 ? -6.057 -13.296 5.863 1.00 98.31 160 THR A C 1
ATOM 1240 O O . THR A 1 160 ? -5.472 -14.371 5.959 1.00 98.31 160 THR A O 1
ATOM 1243 N N . ASP A 1 161 ? -6.783 -12.925 4.816 1.00 97.94 161 ASP A N 1
ATOM 1244 C CA . ASP A 1 161 ? -6.911 -13.663 3.566 1.00 97.94 161 ASP A CA 1
ATOM 1245 C C . ASP A 1 161 ? -6.410 -12.784 2.420 1.00 97.94 161 ASP A C 1
ATOM 1247 O O . ASP A 1 161 ? -6.674 -11.578 2.382 1.00 97.94 161 ASP A O 1
ATOM 1251 N N . ASP A 1 162 ? -5.637 -13.376 1.518 1.00 97.25 162 ASP A N 1
ATOM 1252 C CA . ASP A 1 162 ? -4.899 -12.636 0.505 1.00 97.25 162 ASP A CA 1
ATOM 1253 C C . ASP A 1 162 ? -4.873 -13.396 -0.820 1.00 97.25 162 ASP A C 1
ATOM 1255 O O . ASP A 1 162 ? -4.344 -14.505 -0.923 1.00 97.25 162 ASP A O 1
ATOM 1259 N N . GLY 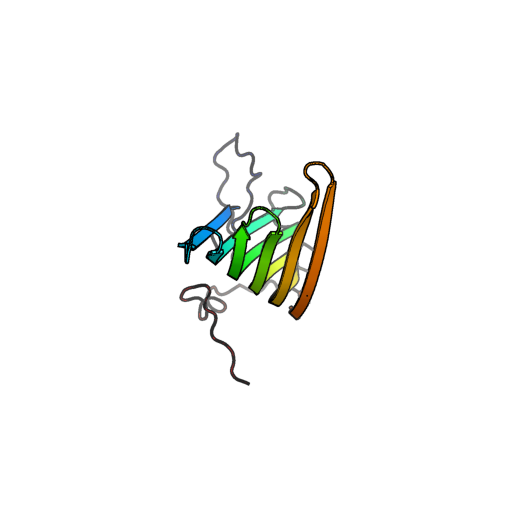A 1 163 ? -5.443 -12.778 -1.851 1.00 96.38 163 GLY A N 1
ATOM 1260 C CA . GLY A 1 163 ? -5.524 -13.318 -3.199 1.00 96.38 163 GLY A CA 1
ATOM 1261 C C . GLY A 1 163 ? -4.648 -12.529 -4.162 1.00 96.38 163 GLY A C 1
ATOM 1262 O O . GLY A 1 163 ? -4.742 -11.306 -4.234 1.00 96.38 163 GLY A O 1
ATOM 1263 N N . ARG A 1 164 ? -3.830 -13.228 -4.958 1.00 96.50 164 ARG A N 1
ATOM 1264 C CA . ARG A 1 164 ? -3.007 -12.622 -6.016 1.00 96.50 164 ARG A CA 1
ATOM 1265 C C . ARG A 1 164 ? -3.277 -13.272 -7.364 1.00 96.50 164 ARG A C 1
ATOM 1267 O O . ARG A 1 164 ? -3.333 -14.496 -7.470 1.00 96.50 164 ARG A O 1
ATOM 1274 N N . ARG A 1 165 ? -3.395 -12.458 -8.410 1.00 95.19 165 ARG A N 1
ATOM 1275 C CA . ARG A 1 165 ? -3.513 -12.896 -9.805 1.00 95.19 165 ARG A CA 1
ATOM 1276 C C . ARG A 1 165 ? -2.407 -12.229 -10.605 1.00 95.19 165 ARG A C 1
ATOM 1278 O O . ARG A 1 165 ? -2.366 -11.009 -10.692 1.00 95.19 165 ARG A O 1
ATOM 1285 N N . ALA A 1 166 ? -1.516 -13.033 -11.173 1.00 92.12 166 ALA A N 1
ATOM 1286 C CA . ALA A 1 166 ? -0.364 -12.547 -11.920 1.00 92.12 166 ALA A CA 1
ATOM 1287 C C . ALA A 1 166 ? -0.489 -12.898 -13.402 1.00 92.12 166 ALA A C 1
ATOM 1289 O O . ALA A 1 166 ? -0.776 -14.040 -13.766 1.00 92.12 166 ALA A O 1
ATOM 1290 N N . ARG A 1 167 ? -0.214 -11.920 -14.262 1.00 91.19 167 ARG A N 1
ATOM 1291 C CA . ARG A 1 167 ? 0.041 -12.121 -15.684 1.00 91.19 167 ARG A CA 1
ATOM 1292 C C . ARG A 1 167 ? 1.506 -11.817 -15.947 1.00 91.19 167 ARG A C 1
ATOM 1294 O O . ARG A 1 167 ? 1.948 -10.691 -15.752 1.00 91.19 167 ARG A O 1
ATOM 1301 N N . ILE A 1 168 ? 2.242 -12.830 -16.390 1.00 89.31 168 ILE A N 1
ATOM 1302 C CA . ILE A 1 168 ? 3.676 -12.734 -16.662 1.00 89.31 168 ILE A CA 1
ATOM 1303 C C . ILE A 1 168 ? 3.911 -13.141 -18.114 1.00 89.31 168 ILE A C 1
ATOM 1305 O O . ILE A 1 168 ? 3.406 -14.171 -18.560 1.00 89.31 168 ILE A O 1
ATOM 1309 N N . SER A 1 169 ? 4.676 -12.342 -18.853 1.00 87.56 169 SER A N 1
ATOM 1310 C CA . SER A 1 169 ? 5.085 -12.660 -20.222 1.00 87.56 169 SER A CA 1
ATOM 1311 C C . SER A 1 169 ? 6.573 -12.408 -20.412 1.00 87.56 169 SER A C 1
ATOM 1313 O O . SER A 1 169 ? 7.043 -11.313 -20.109 1.00 87.56 169 SER A O 1
ATOM 1315 N N . ILE A 1 170 ? 7.282 -13.406 -20.949 1.00 86.38 170 ILE A N 1
ATOM 1316 C CA . ILE A 1 170 ? 8.734 -13.359 -21.177 1.00 86.38 170 ILE A CA 1
ATOM 1317 C C . ILE A 1 170 ? 9.059 -13.791 -22.621 1.00 86.38 170 ILE A C 1
ATOM 1319 O O . ILE A 1 170 ? 9.491 -14.923 -22.852 1.00 86.38 170 ILE A O 1
ATOM 1323 N N . PRO A 1 171 ? 8.775 -12.964 -23.642 1.00 78.50 171 PRO A N 1
ATOM 1324 C CA . PRO A 1 171 ? 9.165 -13.271 -25.012 1.00 78.50 171 PRO A CA 1
ATOM 1325 C C . PRO A 1 171 ? 10.645 -12.949 -25.265 1.00 78.50 171 PRO A C 1
ATOM 1327 O O . PRO A 1 171 ? 11.079 -11.806 -25.137 1.00 78.50 171 PRO A O 1
ATOM 1330 N N . MET A 1 172 ? 11.401 -13.938 -25.744 1.00 73.50 172 MET A N 1
ATOM 1331 C CA . MET A 1 172 ? 12.729 -13.708 -26.317 1.00 73.50 172 MET A CA 1
ATOM 1332 C C . MET A 1 172 ? 12.590 -13.148 -27.738 1.00 73.50 172 MET A C 1
ATOM 1334 O O . MET A 1 172 ? 11.839 -13.691 -28.555 1.00 73.50 172 MET A O 1
ATOM 1338 N N . ARG A 1 173 ? 13.314 -12.070 -28.054 1.00 70.56 173 ARG A N 1
ATOM 1339 C CA . ARG A 1 173 ? 13.322 -11.457 -29.389 1.00 70.56 173 ARG A CA 1
ATOM 1340 C C . ARG A 1 173 ? 14.751 -11.312 -29.904 1.00 70.56 173 ARG A C 1
ATOM 1342 O O . ARG A 1 173 ? 15.630 -10.814 -29.210 1.00 70.56 173 ARG A O 1
ATOM 1349 N N . VAL A 1 174 ? 14.965 -11.697 -31.161 1.00 60.56 174 VAL A N 1
ATOM 1350 C CA . VAL A 1 174 ? 16.182 -11.343 -31.904 1.00 60.56 174 VAL A CA 1
ATOM 1351 C C . VAL A 1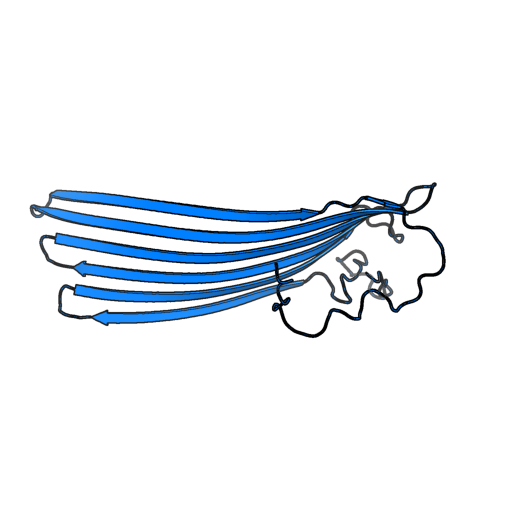 174 ? 15.914 -10.023 -32.615 1.00 60.56 174 VAL A C 1
ATOM 1353 O O . VAL A 1 174 ? 15.012 -9.935 -33.453 1.00 60.56 174 VAL A O 1
ATOM 1356 N N . CYS A 1 175 ? 16.676 -8.985 -32.284 1.00 57.00 175 CYS A N 1
ATOM 1357 C CA . CYS A 1 175 ? 16.485 -7.662 -32.856 1.00 57.00 175 CYS A CA 1
ATOM 1358 C C . CYS A 1 175 ? 17.129 -7.622 -34.258 1.00 57.00 175 CYS A C 1
ATOM 1360 O O . CYS A 1 175 ? 18.346 -7.509 -34.405 1.00 57.00 175 CYS A O 1
ATOM 1362 N N . ARG A 1 176 ? 16.328 -7.791 -35.325 1.00 44.03 176 ARG A N 1
ATOM 1363 C CA . ARG A 1 176 ? 16.830 -7.729 -36.713 1.00 44.03 176 ARG A CA 1
ATOM 1364 C C . ARG A 1 176 ? 17.170 -6.286 -37.096 1.00 44.03 176 ARG A C 1
ATOM 1366 O O . ARG A 1 176 ? 16.307 -5.414 -37.080 1.00 44.03 176 ARG A O 1
ATOM 1373 N N . ARG A 1 177 ? 18.415 -6.065 -37.528 1.00 41.22 177 ARG A N 1
ATOM 1374 C CA . ARG A 1 177 ? 18.961 -4.796 -38.044 1.00 41.22 177 ARG A CA 1
ATOM 1375 C C . ARG A 1 177 ? 18.372 -4.430 -39.419 1.00 41.22 177 ARG A C 1
ATOM 1377 O O . ARG A 1 177 ? 19.066 -4.493 -40.426 1.00 41.22 177 ARG A O 1
ATOM 1384 N N . LEU A 1 178 ? 17.093 -4.066 -39.483 1.00 33.81 178 LEU A N 1
ATOM 1385 C CA . LEU A 1 178 ? 16.469 -3.444 -40.659 1.00 33.81 178 LEU A CA 1
ATOM 1386 C C . LEU A 1 178 ? 15.723 -2.192 -40.196 1.00 33.81 178 LEU A C 1
ATOM 1388 O O . LEU A 1 178 ? 14.941 -2.264 -39.255 1.00 33.81 178 LEU A O 1
ATOM 1392 N N . GLY A 1 179 ? 16.027 -1.058 -40.837 1.00 34.19 179 GLY A N 1
ATOM 1393 C CA . GLY A 1 179 ? 15.617 0.302 -40.473 1.00 34.19 179 GLY A CA 1
ATOM 1394 C C . GLY A 1 179 ? 14.287 0.398 -39.727 1.00 34.19 179 GLY A C 1
ATOM 1395 O O . GLY A 1 179 ? 13.217 0.159 -40.286 1.00 34.19 179 GLY A O 1
ATOM 1396 N N . PHE A 1 180 ? 14.383 0.770 -38.454 1.00 35.75 180 PHE A N 1
ATOM 1397 C CA . PHE A 1 180 ? 13.249 0.964 -37.567 1.00 35.75 180 PHE A CA 1
ATOM 1398 C C . PHE A 1 180 ? 12.468 2.202 -38.038 1.00 35.75 180 PHE A C 1
ATOM 1400 O O . PHE A 1 180 ? 12.886 3.337 -37.807 1.00 35.75 180 PHE A O 1
ATOM 1407 N N . ARG A 1 181 ? 11.342 2.006 -38.744 1.00 29.06 181 ARG A N 1
ATOM 1408 C CA . ARG A 1 181 ? 10.355 3.082 -38.911 1.00 29.06 181 ARG A CA 1
ATOM 1409 C C . ARG A 1 181 ? 9.699 3.359 -37.563 1.00 29.06 181 ARG A C 1
ATOM 1411 O O . ARG A 1 181 ? 9.311 2.452 -36.835 1.00 29.06 181 ARG A O 1
ATOM 1418 N N . ARG A 1 182 ? 9.571 4.649 -37.288 1.00 38.62 182 ARG A N 1
ATOM 1419 C CA . ARG A 1 182 ? 9.326 5.295 -35.998 1.00 38.62 182 ARG A CA 1
ATOM 1420 C C . ARG A 1 182 ? 7.902 5.131 -35.425 1.00 38.62 182 ARG A C 1
ATOM 1422 O O . ARG A 1 182 ? 7.642 5.672 -34.360 1.00 38.62 182 ARG A O 1
ATOM 1429 N N . ASP A 1 183 ? 6.997 4.369 -36.051 1.00 27.56 183 ASP A N 1
ATOM 1430 C CA . ASP A 1 183 ? 5.556 4.666 -35.909 1.00 27.56 183 ASP A CA 1
ATOM 1431 C C . ASP A 1 183 ? 4.625 3.545 -35.404 1.00 27.56 183 ASP A C 1
ATOM 1433 O O . ASP A 1 183 ? 3.419 3.763 -35.337 1.00 27.56 183 ASP A O 1
ATOM 1437 N N . SER A 1 184 ? 5.097 2.363 -34.993 1.00 28.61 184 SER A N 1
ATOM 1438 C CA . SER A 1 184 ? 4.170 1.250 -34.670 1.00 28.61 184 SER A CA 1
ATOM 1439 C C . SER A 1 184 ? 4.048 0.839 -33.196 1.00 28.61 184 SER A C 1
ATOM 1441 O O . SER A 1 184 ? 3.412 -0.171 -32.912 1.00 28.61 184 SER A O 1
ATOM 1443 N N . VAL A 1 185 ? 4.570 1.614 -32.235 1.00 37.03 185 VAL A N 1
ATOM 1444 C CA . VAL A 1 185 ? 4.313 1.384 -30.787 1.00 37.03 185 VAL A CA 1
ATOM 1445 C C . VAL A 1 185 ? 3.876 2.672 -30.071 1.00 37.03 185 VAL A C 1
ATOM 1447 O O . VAL A 1 185 ? 4.144 2.871 -28.893 1.00 37.03 185 VAL A O 1
ATOM 1450 N N . ALA A 1 186 ? 3.211 3.581 -30.791 1.00 31.47 186 ALA A N 1
ATOM 1451 C CA . ALA A 1 186 ? 2.731 4.855 -30.242 1.00 31.47 186 ALA A CA 1
ATOM 1452 C C . ALA A 1 186 ? 1.215 5.086 -30.401 1.00 31.47 186 ALA A C 1
ATOM 1454 O O . ALA A 1 186 ? 0.721 6.143 -30.022 1.00 31.47 186 ALA A O 1
ATOM 1455 N N . SER A 1 187 ? 0.440 4.121 -30.914 1.00 27.45 187 SER A N 1
ATOM 1456 C CA . SER A 1 187 ? -1.012 4.299 -31.105 1.00 27.45 187 SER A CA 1
ATOM 1457 C C . SER A 1 187 ? -1.886 3.839 -29.930 1.00 27.45 187 SER A C 1
ATOM 1459 O O . SER A 1 187 ? -3.092 4.061 -29.965 1.00 27.45 187 SER A O 1
ATOM 1461 N N . GLY A 1 188 ? -1.311 3.255 -28.872 1.00 28.41 188 GLY A N 1
ATOM 1462 C CA . GLY A 1 188 ? -2.059 2.849 -27.669 1.00 28.41 188 GLY A CA 1
ATOM 1463 C C . GLY A 1 188 ? -1.899 3.769 -26.454 1.00 28.41 188 GLY A C 1
ATOM 1464 O O . GLY A 1 188 ? -2.676 3.676 -25.511 1.00 28.41 188 GLY A O 1
ATOM 1465 N N . TRP A 1 189 ? -0.909 4.664 -26.458 1.00 37.59 189 TRP A N 1
ATOM 1466 C CA . TRP A 1 189 ? -0.554 5.466 -25.285 1.00 37.59 189 TRP A CA 1
ATOM 1467 C C . TRP A 1 189 ? -1.141 6.876 -25.382 1.00 37.59 189 TRP A C 1
ATOM 1469 O O . TRP A 1 189 ? -0.472 7.843 -25.744 1.00 37.59 189 TRP A O 1
ATOM 1479 N N . ARG A 1 190 ? -2.424 6.998 -25.036 1.00 29.97 190 ARG A N 1
ATOM 1480 C CA . ARG A 1 190 ? -3.025 8.273 -24.632 1.00 29.97 190 ARG A CA 1
ATOM 1481 C C . ARG A 1 190 ? -3.718 8.094 -23.287 1.00 29.97 190 ARG A C 1
ATOM 1483 O O . ARG A 1 190 ? -4.832 7.598 -23.231 1.00 29.97 190 ARG A O 1
ATOM 1490 N N . GLY A 1 191 ? -3.060 8.594 -22.245 1.00 26.81 191 GLY A N 1
ATOM 1491 C CA . GLY A 1 191 ? -3.706 8.993 -20.998 1.00 26.81 191 GLY A CA 1
ATOM 1492 C C . GLY A 1 191 ? -3.724 7.937 -19.901 1.00 26.81 191 GLY A C 1
ATOM 1493 O O . GLY A 1 191 ? -4.236 6.849 -20.103 1.00 26.81 191 GLY A O 1
ATOM 1494 N N . GLY A 1 192 ? -3.227 8.347 -18.729 1.00 31.50 192 GLY A N 1
ATOM 1495 C CA . GLY A 1 192 ? -3.591 7.795 -17.425 1.00 31.50 192 GLY A CA 1
ATOM 1496 C C . GLY A 1 192 ? -3.150 6.359 -17.152 1.00 31.50 192 GLY A C 1
ATOM 1497 O O . GLY A 1 192 ? -3.056 5.514 -18.029 1.00 31.50 192 GLY A O 1
ATOM 1498 N N . ILE A 1 193 ? -2.922 6.052 -15.881 1.00 43.47 193 ILE A N 1
ATOM 1499 C CA . ILE A 1 193 ? -2.883 4.663 -15.405 1.00 43.47 193 ILE A CA 1
ATOM 1500 C C . ILE A 1 193 ? -4.342 4.190 -15.327 1.00 43.47 193 ILE A C 1
ATOM 1502 O O . ILE A 1 193 ? -4.903 4.029 -14.259 1.00 43.47 193 ILE A O 1
ATOM 1506 N N . ASP A 1 194 ? -4.963 4.077 -16.496 1.00 37.59 194 ASP A N 1
ATOM 1507 C CA . ASP A 1 194 ? -6.295 3.532 -16.738 1.00 37.59 194 ASP A CA 1
ATOM 1508 C C . ASP A 1 194 ? -6.230 2.811 -18.089 1.00 37.59 194 ASP A C 1
ATOM 1510 O O . ASP A 1 194 ? -6.761 3.249 -19.108 1.00 37.59 194 ASP A O 1
ATOM 1514 N N . ALA A 1 195 ? -5.503 1.693 -18.125 1.00 36.66 195 ALA A N 1
ATOM 1515 C CA . ALA A 1 195 ? -5.568 0.793 -19.268 1.00 36.66 195 ALA A CA 1
ATOM 1516 C C . ALA A 1 195 ? -6.960 0.122 -19.284 1.00 36.66 195 ALA A C 1
ATOM 1518 O O . ALA A 1 195 ? -7.322 -0.533 -18.299 1.00 36.66 195 ALA A O 1
ATOM 1519 N N . PRO A 1 196 ? -7.758 0.246 -20.362 1.00 31.30 196 PRO A N 1
ATOM 1520 C CA . PRO A 1 196 ? -9.051 -0.413 -20.437 1.00 31.30 196 PRO A CA 1
ATOM 1521 C C . PRO A 1 196 ? -8.862 -1.930 -20.535 1.00 31.30 196 PRO A C 1
ATOM 1523 O O . PRO A 1 196 ? -8.008 -2.433 -21.267 1.00 31.30 196 PRO A O 1
ATOM 1526 N N . ARG A 1 197 ? -9.699 -2.664 -19.796 1.00 45.03 197 ARG A N 1
ATOM 1527 C CA . ARG A 1 197 ? -9.793 -4.128 -19.853 1.00 45.03 197 ARG A CA 1
ATOM 1528 C C . ARG A 1 197 ? -10.028 -4.590 -21.303 1.00 45.03 197 ARG A C 1
ATOM 1530 O O . ARG A 1 197 ? -10.959 -4.078 -21.930 1.00 45.03 197 ARG A O 1
ATOM 1537 N N . PRO A 1 198 ? -9.336 -5.619 -21.819 1.00 28.50 198 PRO A N 1
ATOM 1538 C CA . PRO A 1 198 ? -9.927 -6.440 -22.864 1.00 28.50 198 PRO A CA 1
ATOM 1539 C C . PRO A 1 198 ? -11.082 -7.231 -22.234 1.00 28.50 198 PRO A C 1
ATOM 1541 O O . PRO A 1 198 ? -10.889 -7.933 -21.239 1.00 28.50 198 PRO A O 1
ATOM 1544 N N . ARG A 1 199 ? -12.294 -7.063 -22.778 1.00 30.73 199 ARG A N 1
ATOM 1545 C CA . ARG A 1 199 ? -13.450 -7.897 -22.424 1.00 30.73 199 ARG A CA 1
ATOM 1546 C C . ARG A 1 199 ? -13.093 -9.359 -22.710 1.00 30.73 199 ARG A C 1
ATOM 1548 O O . ARG A 1 199 ? -12.655 -9.663 -23.819 1.00 30.73 199 ARG A O 1
ATOM 1555 N N . GLN A 1 200 ? -13.273 -10.219 -21.714 1.00 34.28 200 GLN A N 1
ATOM 1556 C CA . GLN A 1 200 ? -13.717 -11.588 -21.962 1.00 34.28 200 GLN A CA 1
ATOM 1557 C C . GLN A 1 200 ? -15.240 -11.579 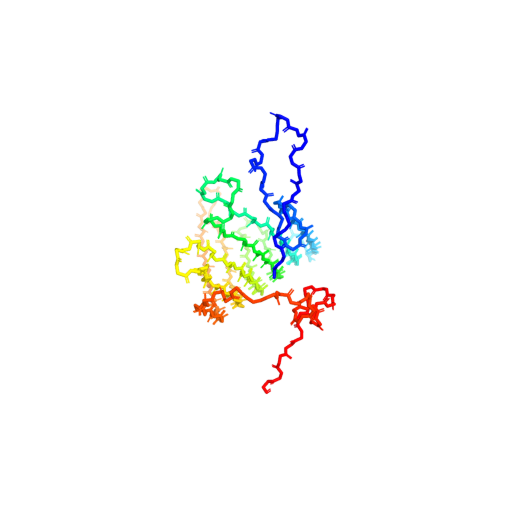-21.909 1.00 34.28 200 GLN A C 1
ATOM 1559 O O . GLN A 1 200 ? -15.772 -10.814 -21.067 1.00 34.28 200 GLN A O 1
#

Solvent-accessible surface area (backbone atoms only — not comparable to full-atom values): 11358 Å² total; per-residue (Å²): 133,65,82,54,77,71,83,88,86,55,100,79,62,87,62,71,75,63,46,28,41,85,83,34,57,75,44,77,47,77,50,72,52,74,50,76,51,75,47,73,80,54,96,37,38,34,39,36,38,41,40,37,41,40,38,40,40,34,31,41,49,39,71,77,68,78,56,104,53,93,40,40,32,36,42,30,41,39,38,38,42,36,42,36,43,36,43,34,47,35,39,54,53,92,51,45,33,33,42,35,36,42,38,41,36,44,37,37,42,38,39,39,36,38,41,37,38,60,44,99,92,43,39,36,34,46,36,39,39,39,43,34,45,35,43,36,42,33,42,38,38,38,38,38,37,48,80,48,102,88,43,71,51,74,55,69,52,75,52,76,50,78,47,76,50,76,48,76,48,74,58,78,42,77,53,71,98,62,88,80,73,95,72,86,87,63,87,83,80,76,72,76,103,61,80,79,78,82,83,128

Secondary structure (DSSP, 8-state):
---PPPP---TT-TTTTPPPBTTB-SEEEEEEEEEEEEEE-SSSEEEEEEEEEEEEEEEE--BSS--SS-SEE--EEEEEEEEEEEEEEEEE-SSEEEEEEEEEEEEEEEEEEEEEE--TT--EEEEEEEEEEEEEEEEEEEEEEEEETTEEEEEEEEEEEEEEEEEEE--EEE---S---TTSSSSS--SSS-PPPPP-

Organism: NCBI:txid1035707

Sequence (200 aa):
MSCNEDDAENRYDTRADQYMVTGRAQRVVNQGTTLMAEYQIDLALSVKSITAHRKSSSYAPIDFDSLNTPLFQAPGIHGDDQTSQEFQPTYSGSTLQGVAGVFYMKARVFNEFDVLYGAPTGPLSLYTLGDIDSETWAAFADVSYNVSDTFNINVGGRYTDDGRRARISIPMRVCRRLGFRRDSVASGWRGGIDAPRPRQ

Radius of gyration: 25.67 Å; Cα contacts (8 Å, |Δi|>4): 440; chains: 1; bounding box: 53×32×80 Å

Foldseek 3Di:
DDFDQDDDPDPPPPCLSQTWDVPHDWDKDKDKDKDKDKDDPDPFKIKIKIKMKIKMWTWDKDDDPSDPDRAWIKTKIKMKIKIKMKIKMWGHDPFKTKIKIKMKMKMKIWMWMWIWHQDPVAIKIWTKIKIKIKIKIKIKMKMWGDPDPPDIDIDIDMDMDMDMDMDMDTDIDGDDPDDDDDDDPPPQDDDDPCRDDDDD

pLDDT: mean 80.39, std 22.49, range [26.81, 98.56]

Nearest PDB structures (foldseek):
  8the-assembly1_A  TM=6.178E-01  e=1.132E-01  Pseudomonas aeruginosa
  6z9y-assembly4_D  TM=5.175E-01  e=2.319E-01  Pseudomonas aeruginosa PAO1
  8p97-assembly1_A  TM=5.039E-01  e=1.087E+00  Bacteroides thetaiotaomicron VPI-5482
  1nqh-assembly1_A  TM=2.016E-01  e=1.196E-01  Escherichia coli
  3m8d-assembly1_A  TM=2.056E-01  e=5.605E-01  Escherichia coli

InterPro domains:
  IPR000531 TonB-dependent receptor-like, beta-barrel [PF00593] (14-162)
  IPR036942 TonB-dependent receptor-like, beta-barrel domain superfamily [G3DSA:2.40.170.20] (2-188)

Mean predicted aligned error: 11.4 Å